Protein AF-0000000079065544 (afdb_homodimer)

Foldseek 3Di:
DDDDDPLLVQVVVLVVLCQDLVQLQDLVSLVLAADQQEWEQDQVRDIDDSVRSSCQSNPPPRDRFDRKDKAPWDWDDPDPFKIKIWIWIDGPHWIWIKIWIWGQDPSGIHTRYMYIHTDDPPVPPDD/DDDDDPLLVQVVVLVVLCQDLVQLQDLVSLVLAADQQEWEQDQVRDIDDSVRSSCQSNPPPRDRFDRKDKAPWDWDDPDPFKIKIWTWIDGPHWIWIKIWIWGQDPSGIHTRYMYIHTDDPPVPPDD

Solvent-accessible surface area (backbone atoms only — not comparable to full-atom values): 13683 Å² total; per-residue (Å²): 127,80,75,73,52,72,69,42,46,52,46,50,51,50,54,55,46,62,52,33,67,72,39,45,50,29,60,70,54,42,59,64,38,40,27,93,77,19,38,33,36,37,60,68,35,51,76,34,39,49,70,59,44,46,50,52,48,46,36,91,80,34,78,74,76,66,73,56,46,74,44,79,74,44,68,42,77,77,50,101,47,31,34,42,36,39,30,34,37,39,38,94,86,46,33,28,47,33,38,36,35,28,33,58,49,100,89,40,69,15,40,32,34,39,40,27,17,41,38,66,89,51,85,72,63,74,125,127,82,75,71,51,72,68,41,48,52,45,50,51,51,55,54,44,62,53,33,68,72,39,45,50,28,61,70,54,42,57,65,38,42,25,91,79,19,40,32,36,38,61,69,36,51,78,36,40,49,68,60,43,45,52,52,47,47,35,92,79,33,77,76,75,67,72,56,46,76,45,76,75,44,67,42,77,78,50,99,46,32,33,40,35,37,31,34,39,39,39,94,87,46,32,27,46,33,38,35,34,29,33,58,49,99,89,41,69,16,40,33,34,38,39,27,16,41,40,66,89,49,85,73,62,73,127

InterPro domains:
  IPR027843 Domain of unknown function DUF4440 [PF14534] (15-111)
  IPR032710 NTF2-like domain superfamily [SSF54427] (17-118)

Sequence (254 aa):
MSEPSPAVSAAIEGELRLLDPVVRASADLLVSLLHPGFREIGTSGRLWNRETIIEALTADDAPRPGPLTASRMQGVELCSDLVHLTFDTESKGLRSHRSSLWRLTGAGWRLYFHQATPFIDDPFAEVMSEPSPAVSAAIEGELRLLDPVVRASADLLVSLLHPGFREIGTSGRLWNRETIIEALTADDAPRPGPLTASRMQGVELCSDLVHLTFDTESKGLRSHRSSLWRLTGAGWRLYFHQATPFIDDPFAEV

Structure (mmCIF, N/CA/C/O backbone):
data_AF-0000000079065544-model_v1
#
loop_
_entity.id
_entity.type
_entity.pdbx_description
1 polymer 'Nuclear transport factor 2 family protein'
#
loop_
_atom_site.group_PDB
_atom_site.id
_atom_site.type_symbol
_atom_site.label_atom_id
_atom_site.label_alt_id
_atom_site.label_comp_id
_atom_site.label_asym_id
_atom_site.label_entity_id
_atom_site.label_seq_id
_atom_site.pdbx_PDB_ins_code
_atom_site.Cartn_x
_atom_site.Cartn_y
_atom_site.Cartn_z
_atom_site.occupancy
_atom_site.B_iso_or_equiv
_atom_site.auth_seq_id
_atom_site.auth_comp_id
_atom_site.auth_asym_id
_atom_site.auth_atom_id
_atom_site.pdbx_PDB_model_num
ATOM 1 N N . MET A 1 1 ? -4.949 -12.555 19.156 1 44.12 1 MET A N 1
ATOM 2 C CA . MET A 1 1 ? -4.996 -11.867 17.875 1 44.12 1 MET A CA 1
ATOM 3 C C . MET A 1 1 ? -6.133 -12.406 17.016 1 44.12 1 MET A C 1
ATOM 5 O O . MET A 1 1 ? -6.289 -13.617 16.875 1 44.12 1 MET A O 1
ATOM 9 N N . SER A 1 2 ? -7.215 -11.75 16.891 1 64.44 2 SER A N 1
ATOM 10 C CA . SER A 1 2 ? -8.43 -12.289 16.281 1 64.44 2 SER A CA 1
ATOM 11 C C . SER A 1 2 ? -8.141 -12.922 14.922 1 64.44 2 SER A C 1
ATOM 13 O O . SER A 1 2 ? -7.203 -12.516 14.227 1 64.44 2 SER A O 1
ATOM 15 N N . GLU A 1 3 ? -8.492 -14 14.805 1 81.38 3 GLU A N 1
ATOM 16 C CA . GLU A 1 3 ? -8.367 -14.742 13.555 1 81.38 3 GLU A CA 1
ATOM 17 C C . GLU A 1 3 ? -8.773 -13.883 12.359 1 81.38 3 GLU A C 1
ATOM 19 O O . GLU A 1 3 ? -9.75 -13.141 12.43 1 81.38 3 GLU A O 1
ATOM 24 N N . PRO A 1 4 ? -7.965 -13.961 11.367 1 89.5 4 PRO A N 1
ATOM 25 C CA . PRO A 1 4 ? -8.336 -13.18 10.188 1 89.5 4 PRO A CA 1
ATOM 26 C C . PRO A 1 4 ? -9.648 -13.641 9.562 1 89.5 4 PRO A C 1
ATOM 28 O O . PRO A 1 4 ? -10.008 -14.812 9.672 1 89.5 4 PRO A O 1
ATOM 31 N N . SER A 1 5 ? -10.438 -12.789 8.992 1 95.38 5 SER A N 1
ATOM 32 C CA . SER A 1 5 ? -11.648 -13.141 8.258 1 95.38 5 SER A CA 1
ATOM 33 C C . SER A 1 5 ? -11.336 -14.062 7.086 1 95.38 5 SER A C 1
ATOM 35 O O . SER A 1 5 ? -10.188 -14.156 6.652 1 95.38 5 SER A O 1
ATOM 37 N N . PRO A 1 6 ? -12.352 -14.766 6.645 1 96.94 6 PRO A N 1
ATOM 38 C CA . PRO A 1 6 ? -12.133 -15.617 5.469 1 96.94 6 PRO A CA 1
ATOM 39 C C . PRO A 1 6 ? -11.586 -14.844 4.273 1 96.94 6 PRO A C 1
ATOM 41 O O . PRO A 1 6 ? -10.75 -15.359 3.529 1 96.94 6 PRO A O 1
ATOM 44 N N . ALA A 1 7 ? -12.078 -13.602 4.059 1 98.44 7 ALA A N 1
ATOM 45 C CA . ALA A 1 7 ? -11.609 -12.766 2.955 1 98.44 7 ALA A CA 1
ATOM 46 C C . ALA A 1 7 ? -10.117 -12.453 3.096 1 98.44 7 ALA A C 1
ATOM 48 O O . ALA A 1 7 ? -9.359 -12.594 2.135 1 98.44 7 ALA A O 1
ATOM 49 N N . VAL A 1 8 ? -9.711 -12.086 4.258 1 98.56 8 VAL A N 1
ATOM 50 C CA . VAL A 1 8 ? -8.312 -11.766 4.512 1 98.56 8 VAL A CA 1
ATOM 51 C C . VAL A 1 8 ? -7.457 -13.016 4.375 1 98.56 8 VAL A C 1
ATOM 53 O O . VAL A 1 8 ? -6.367 -12.977 3.797 1 98.56 8 VAL A O 1
ATOM 56 N N . SER A 1 9 ? -7.961 -14.102 4.895 1 98.38 9 SER A N 1
ATOM 57 C CA . SER A 1 9 ? -7.238 -15.367 4.777 1 98.38 9 SER A CA 1
ATOM 58 C C . SER A 1 9 ? -7.031 -15.75 3.314 1 98.38 9 SER A C 1
ATOM 60 O O . SER A 1 9 ? -5.953 -16.203 2.938 1 98.38 9 SER A O 1
ATOM 62 N N . ALA A 1 10 ? -8.039 -15.586 2.521 1 98.38 10 ALA A N 1
ATOM 63 C CA . ALA A 1 10 ? -7.949 -15.914 1.102 1 98.38 10 ALA A CA 1
ATOM 64 C C . ALA A 1 10 ? -6.926 -15.023 0.397 1 98.38 10 ALA A C 1
ATOM 66 O O . ALA A 1 10 ? -6.168 -15.5 -0.451 1 98.38 10 ALA A O 1
ATOM 67 N N . ALA A 1 11 ? -6.945 -13.719 0.738 1 98.75 11 ALA A N 1
ATOM 68 C CA . ALA A 1 11 ? -5.988 -12.789 0.144 1 98.75 11 ALA A CA 1
ATOM 69 C C . ALA A 1 11 ? -4.559 -13.141 0.543 1 98.75 11 ALA A C 1
ATOM 71 O O . ALA A 1 11 ? -3.65 -13.125 -0.291 1 98.75 11 ALA A O 1
ATOM 72 N N . ILE A 1 12 ? -4.383 -13.484 1.797 1 98.56 12 ILE A N 1
ATOM 73 C CA . ILE A 1 12 ? -3.064 -13.859 2.293 1 98.56 12 ILE A CA 1
ATOM 74 C C . ILE A 1 12 ? -2.59 -15.125 1.581 1 98.56 12 ILE A C 1
ATOM 76 O O . ILE A 1 12 ? -1.443 -15.203 1.134 1 98.56 12 ILE A O 1
ATOM 80 N N . GLU A 1 13 ? -3.438 -16.062 1.517 1 98.06 13 GLU A N 1
ATOM 81 C CA . GLU A 1 13 ? -3.086 -17.297 0.802 1 98.06 13 GLU A CA 1
ATOM 82 C C . GLU A 1 13 ? -2.713 -17 -0.648 1 98.06 13 GLU A C 1
ATOM 84 O O . GLU A 1 13 ? -1.777 -17.594 -1.187 1 98.06 13 GLU A O 1
ATOM 89 N N . GLY A 1 14 ? -3.469 -16.141 -1.319 1 98.38 14 GLY A N 1
ATOM 90 C CA . GLY A 1 14 ? -3.139 -15.734 -2.676 1 98.38 14 GLY A CA 1
ATOM 91 C C . GLY A 1 14 ? -1.752 -15.125 -2.793 1 98.38 14 GLY A C 1
ATOM 92 O O . GLY A 1 14 ? -0.986 -15.484 -3.689 1 98.38 14 GLY A O 1
ATOM 93 N N . GLU A 1 15 ? -1.466 -14.227 -1.874 1 98.38 15 GLU A N 1
ATOM 94 C CA . GLU A 1 15 ? -0.143 -13.609 -1.876 1 98.38 15 GLU A CA 1
ATOM 95 C C . GLU A 1 15 ? 0.954 -14.656 -1.699 1 98.38 15 GLU A C 1
ATOM 97 O O . GLU A 1 15 ? 1.991 -14.594 -2.363 1 98.38 15 GLU A O 1
ATOM 102 N N . LEU A 1 16 ? 0.764 -15.578 -0.795 1 97.06 16 LEU A N 1
ATOM 103 C CA . LEU A 1 16 ? 1.766 -16.609 -0.521 1 97.06 16 LEU A CA 1
ATOM 104 C C . LEU A 1 16 ? 1.94 -17.531 -1.721 1 97.06 16 LEU A C 1
ATOM 106 O O . LEU A 1 16 ? 3.057 -17.953 -2.021 1 97.06 16 LEU A O 1
ATOM 110 N N . ARG A 1 17 ? 0.848 -17.844 -2.404 1 96.94 17 ARG A N 1
ATOM 111 C CA . ARG A 1 17 ? 0.935 -18.641 -3.623 1 96.94 17 ARG A CA 1
ATOM 112 C C . ARG A 1 17 ? 1.782 -17.938 -4.68 1 96.94 17 ARG A C 1
ATOM 114 O O . ARG A 1 17 ? 2.553 -18.578 -5.395 1 96.94 17 ARG A O 1
ATOM 121 N N . LEU A 1 18 ? 1.667 -16.641 -4.754 1 96.56 18 LEU A N 1
ATOM 122 C CA . LEU A 1 18 ? 2.383 -15.875 -5.77 1 96.56 18 LEU A CA 1
ATOM 123 C C . LEU A 1 18 ? 3.875 -15.812 -5.457 1 96.56 18 LEU A C 1
ATOM 125 O O . LEU A 1 18 ? 4.68 -15.445 -6.312 1 96.56 18 LEU A O 1
ATOM 129 N N . LEU A 1 19 ? 4.258 -16.219 -4.242 1 93.62 19 LEU A N 1
ATOM 130 C CA . LEU A 1 19 ? 5.668 -16.266 -3.877 1 93.62 19 LEU A CA 1
ATOM 131 C C . LEU A 1 19 ? 6.266 -17.625 -4.195 1 93.62 19 LEU A C 1
ATOM 133 O O . LEU A 1 19 ? 7.488 -17.781 -4.203 1 93.62 19 LEU A O 1
ATOM 137 N N . ASP A 1 20 ? 5.426 -18.594 -4.445 1 92.5 20 ASP A N 1
ATOM 138 C CA . ASP A 1 20 ? 5.855 -19.938 -4.773 1 92.5 20 ASP A CA 1
ATOM 139 C C . ASP A 1 20 ? 6.453 -20 -6.176 1 92.5 20 ASP A C 1
ATOM 141 O O . ASP A 1 20 ? 5.781 -19.688 -7.16 1 92.5 20 ASP A O 1
ATOM 145 N N . PRO A 1 21 ? 7.66 -20.5 -6.285 1 90.88 21 PRO A N 1
ATOM 146 C CA . PRO A 1 21 ? 8.32 -20.531 -7.594 1 90.88 21 PRO A CA 1
ATOM 147 C C . PRO A 1 21 ? 7.523 -21.328 -8.633 1 90.88 21 PRO A C 1
ATOM 149 O O . PRO A 1 21 ? 7.562 -21 -9.82 1 90.88 21 PRO A O 1
ATOM 152 N N . VAL A 1 22 ? 6.855 -22.375 -8.195 1 91.44 22 VAL A N 1
ATOM 153 C CA . VAL A 1 22 ? 6.055 -23.188 -9.117 1 91.44 22 VAL A CA 1
ATOM 154 C C . VAL A 1 22 ? 4.902 -22.344 -9.664 1 91.44 22 VAL A C 1
ATOM 156 O O . VAL A 1 22 ? 4.602 -22.391 -10.859 1 91.44 22 VAL A O 1
ATOM 159 N N . VAL A 1 23 ? 4.297 -21.562 -8.859 1 95 23 VAL A N 1
ATOM 160 C CA . VAL A 1 23 ? 3.184 -20.719 -9.266 1 95 23 VAL A CA 1
ATOM 161 C C . VAL A 1 23 ? 3.691 -19.578 -10.156 1 95 23 VAL A C 1
ATOM 163 O O . VAL A 1 23 ? 3.102 -19.297 -11.195 1 95 23 VAL A O 1
ATOM 166 N N . ARG A 1 24 ? 4.75 -19.016 -9.836 1 93.56 24 ARG A N 1
ATOM 167 C CA . ARG A 1 24 ? 5.309 -17.891 -10.555 1 93.56 24 ARG A CA 1
ATOM 168 C C . ARG A 1 24 ? 5.73 -18.281 -11.969 1 93.56 24 ARG A C 1
ATOM 170 O O . ARG A 1 24 ? 5.707 -17.469 -12.883 1 93.56 24 ARG A O 1
ATOM 177 N N . ALA A 1 25 ? 5.996 -19.516 -12.141 1 92.81 25 ALA A N 1
ATOM 178 C CA . ALA A 1 25 ? 6.484 -19.984 -13.43 1 92.81 25 ALA A CA 1
ATOM 179 C C . ALA A 1 25 ? 5.336 -20.469 -14.305 1 92.81 25 ALA A C 1
ATOM 181 O O . ALA A 1 25 ? 5.539 -20.812 -15.477 1 92.81 25 ALA A O 1
ATOM 182 N N . SER A 1 26 ? 4.109 -20.484 -13.805 1 95.56 26 SER A N 1
ATOM 183 C CA . SER A 1 26 ? 2.959 -21 -14.531 1 95.56 26 SER A CA 1
ATOM 184 C C . SER A 1 26 ? 2.047 -19.891 -15.016 1 95.56 26 SER A C 1
ATOM 186 O O . SER A 1 26 ? 1.348 -19.25 -14.219 1 95.56 26 SER A O 1
ATOM 188 N N . ALA A 1 27 ? 2.025 -19.719 -16.328 1 97 27 ALA A N 1
ATOM 189 C CA . ALA A 1 27 ? 1.16 -18.688 -16.891 1 97 27 ALA A CA 1
ATOM 190 C C . ALA A 1 27 ? -0.295 -18.906 -16.484 1 97 27 ALA A C 1
ATOM 192 O O . ALA A 1 27 ? -1.009 -17.953 -16.156 1 97 27 ALA A O 1
ATOM 193 N N . ASP A 1 28 ? -0.704 -20.141 -16.5 1 97.62 28 ASP A N 1
ATOM 194 C CA . ASP A 1 28 ? -2.09 -20.469 -16.188 1 97.62 28 ASP A CA 1
ATOM 195 C C . ASP A 1 28 ? -2.43 -20.094 -14.742 1 97.62 28 ASP A C 1
ATOM 197 O O . ASP A 1 28 ? -3.502 -19.547 -14.477 1 97.62 28 ASP A O 1
ATOM 201 N N . LEU A 1 29 ? -1.543 -20.406 -13.844 1 97.62 29 LEU A N 1
ATOM 202 C CA . LEU A 1 29 ? -1.797 -20.078 -12.445 1 97.62 29 LEU A CA 1
ATOM 203 C C . LEU A 1 29 ? -1.747 -18.578 -12.211 1 97.62 29 LEU A C 1
ATOM 205 O O . LEU A 1 29 ? -2.547 -18.031 -11.445 1 97.62 29 LEU A O 1
ATOM 209 N N . LEU A 1 30 ? -0.874 -17.906 -12.875 1 98.19 30 LEU A N 1
ATOM 210 C CA . LEU A 1 30 ? -0.802 -16.453 -12.75 1 98.19 30 LEU A CA 1
ATOM 211 C C . LEU A 1 30 ? -2.072 -15.797 -13.281 1 98.19 30 LEU A C 1
ATOM 213 O O . LEU A 1 30 ? -2.604 -14.875 -12.664 1 98.19 30 LEU A O 1
ATOM 217 N N . VAL A 1 31 ? -2.486 -16.312 -14.414 1 98.06 31 VAL A N 1
ATOM 218 C CA . VAL A 1 31 ? -3.707 -15.781 -15.016 1 98.06 31 VAL A CA 1
ATOM 219 C C . VAL A 1 31 ? -4.875 -15.953 -14.055 1 98.06 31 VAL A C 1
ATOM 221 O O . VAL A 1 31 ? -5.766 -15.102 -13.977 1 98.06 31 VAL A O 1
ATOM 224 N N . SER A 1 32 ? -4.906 -17 -13.328 1 97.88 32 SER A N 1
ATOM 225 C CA . SER A 1 32 ? -6.004 -17.281 -12.406 1 97.88 32 SER A CA 1
ATOM 226 C C . SER A 1 32 ? -5.914 -16.406 -11.164 1 97.88 32 SER A C 1
ATOM 228 O O . SER A 1 32 ? -6.926 -16.156 -10.5 1 97.88 32 SER A O 1
ATOM 230 N N . LEU A 1 33 ? -4.773 -15.906 -10.82 1 98.75 33 LEU A N 1
ATOM 231 C CA . LEU A 1 33 ? -4.57 -15.18 -9.57 1 98.75 33 LEU A CA 1
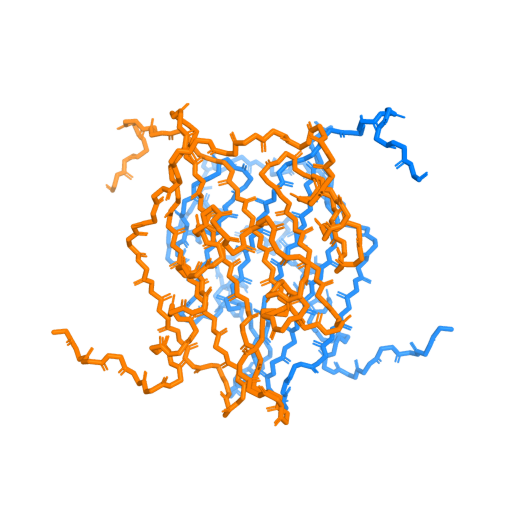ATOM 232 C C . LEU A 1 33 ? -4.562 -13.68 -9.812 1 98.75 33 LEU A C 1
ATOM 234 O O . LEU A 1 33 ? -4.859 -12.898 -8.898 1 98.75 33 LEU A O 1
ATOM 238 N N . LEU A 1 34 ? -4.195 -13.297 -11.031 1 98.88 34 LEU A N 1
ATOM 239 C CA . LEU A 1 34 ? -4.066 -11.875 -11.32 1 98.88 34 LEU A CA 1
ATOM 240 C C . LEU A 1 34 ? -5.348 -11.328 -11.945 1 98.88 34 LEU A C 1
ATOM 242 O O . LEU A 1 34 ? -5.875 -11.906 -12.891 1 98.88 34 LEU A O 1
ATOM 246 N N . HIS A 1 35 ? -5.859 -10.289 -11.422 1 98.88 35 HIS A N 1
ATOM 247 C CA . HIS A 1 35 ? -7.016 -9.594 -11.969 1 98.88 35 HIS A CA 1
ATOM 248 C C . HIS A 1 35 ? -6.75 -9.133 -13.398 1 98.88 35 HIS A C 1
ATOM 250 O O . HIS A 1 35 ? -5.625 -8.758 -13.742 1 98.88 35 HIS A O 1
ATOM 256 N N . PRO A 1 36 ? -7.816 -9.039 -14.273 1 98.12 36 PRO A N 1
ATOM 257 C CA . PRO A 1 36 ? -7.617 -8.531 -15.633 1 98.12 36 PRO A CA 1
ATOM 258 C C . PRO A 1 36 ? -7.105 -7.098 -15.656 1 98.12 36 PRO A C 1
ATOM 260 O O . PRO A 1 36 ? -6.391 -6.707 -16.578 1 98.12 36 PRO A O 1
ATOM 263 N N . GLY A 1 37 ? -7.441 -6.289 -14.648 1 97.88 37 GLY A N 1
ATOM 264 C CA . GLY A 1 37 ? -6.98 -4.918 -14.523 1 97.88 37 GLY A CA 1
ATOM 265 C C . GLY A 1 37 ? -5.762 -4.773 -13.633 1 97.88 37 GLY A C 1
ATOM 266 O O . GLY A 1 37 ? -5.531 -3.711 -13.047 1 97.88 37 GLY A O 1
ATOM 267 N N . PHE A 1 38 ? -4.992 -5.883 -13.555 1 98.81 38 PHE A N 1
ATOM 268 C CA . PHE A 1 38 ? -3.859 -5.918 -12.641 1 98.81 38 PHE A CA 1
ATOM 269 C C . PHE A 1 38 ? -2.805 -4.895 -13.039 1 98.81 38 PHE A C 1
ATOM 271 O O . PHE A 1 38 ? -2.498 -4.742 -14.227 1 98.81 38 PHE A O 1
ATOM 278 N N . ARG A 1 39 ? -2.27 -4.215 -12.023 1 98.81 39 ARG A N 1
ATOM 279 C CA . ARG A 1 39 ? -1.107 -3.342 -12.148 1 98.81 39 ARG A CA 1
ATOM 280 C C . ARG A 1 39 ? -0.14 -3.553 -10.984 1 98.81 39 ARG A C 1
ATOM 282 O O . ARG A 1 39 ? -0.562 -3.826 -9.859 1 98.81 39 ARG A O 1
ATOM 289 N N . GLU A 1 40 ? 1.158 -3.34 -11.328 1 98.75 40 GLU A N 1
ATOM 290 C CA . GLU A 1 40 ? 2.176 -3.496 -10.297 1 98.75 40 GLU A CA 1
ATOM 291 C C . GLU A 1 40 ? 3.289 -2.463 -10.453 1 98.75 40 GLU A C 1
ATOM 293 O O . GLU A 1 40 ? 3.715 -2.17 -11.57 1 98.75 40 GLU A O 1
ATOM 298 N N . ILE A 1 41 ? 3.631 -1.967 -9.312 1 98.62 41 ILE A N 1
ATOM 299 C CA . ILE A 1 41 ? 4.871 -1.204 -9.195 1 98.62 41 ILE A CA 1
ATOM 300 C C . ILE A 1 41 ? 5.922 -2.039 -8.461 1 98.62 41 ILE A C 1
ATOM 302 O O . ILE A 1 41 ? 5.832 -2.24 -7.25 1 98.62 41 ILE A O 1
ATOM 306 N N . GLY A 1 42 ? 6.918 -2.465 -9.211 1 96.88 42 GLY A N 1
ATOM 307 C CA . GLY A 1 42 ? 7.945 -3.305 -8.617 1 96.88 42 GLY A CA 1
ATOM 308 C C . GLY A 1 42 ? 8.938 -2.527 -7.77 1 96.88 42 GLY A C 1
ATOM 309 O O . GLY A 1 42 ? 8.961 -1.296 -7.812 1 96.88 42 GLY A O 1
ATOM 310 N N . THR A 1 43 ? 9.805 -3.252 -7.086 1 94.62 43 THR A N 1
ATOM 311 C CA . THR A 1 43 ? 10.789 -2.668 -6.18 1 94.62 43 THR A CA 1
ATOM 312 C C . THR A 1 43 ? 11.719 -1.721 -6.934 1 94.62 43 THR A C 1
ATOM 314 O O . THR A 1 43 ? 12.18 -0.724 -6.375 1 94.62 43 THR A O 1
ATOM 317 N N . SER A 1 44 ? 11.922 -1.891 -8.203 1 92.31 44 SER A N 1
ATOM 318 C CA . SER A 1 44 ? 12.812 -1.071 -9.016 1 92.31 44 SER A CA 1
ATOM 319 C C . SER A 1 44 ? 12.094 0.154 -9.57 1 92.31 44 SER A C 1
ATOM 321 O O . SER A 1 44 ? 12.719 1.035 -10.156 1 92.31 44 SER A O 1
ATOM 323 N N . GLY A 1 45 ? 10.82 0.131 -9.414 1 96 45 GLY A N 1
ATOM 324 C CA . GLY A 1 45 ? 10.008 1.168 -10.039 1 96 45 GLY A CA 1
ATOM 325 C C . GLY A 1 45 ? 9.453 0.764 -11.391 1 96 45 GLY A C 1
ATOM 326 O O . GLY A 1 45 ? 8.695 1.515 -12 1 96 45 GLY A O 1
ATOM 327 N N . ARG A 1 46 ? 9.789 -0.375 -11.844 1 95.81 46 ARG A N 1
ATOM 328 C CA . ARG A 1 46 ? 9.219 -0.838 -13.109 1 95.81 46 ARG A CA 1
ATOM 329 C C . ARG A 1 46 ? 7.711 -1.026 -12.992 1 95.81 46 ARG A C 1
ATOM 331 O O . ARG A 1 46 ? 7.219 -1.541 -11.984 1 95.81 46 ARG A O 1
ATOM 338 N N . LEU A 1 47 ? 7.051 -0.571 -13.992 1 97.94 47 LEU A N 1
ATOM 339 C CA . LEU A 1 47 ? 5.605 -0.746 -14.047 1 97.94 47 LEU A CA 1
ATOM 340 C C . LEU A 1 47 ? 5.242 -2 -14.836 1 97.94 47 LEU A C 1
ATOM 342 O O . LEU A 1 47 ? 5.809 -2.256 -15.898 1 97.94 47 LEU A O 1
ATOM 346 N N . TRP A 1 48 ? 4.352 -2.758 -14.273 1 98 48 TRP A N 1
ATOM 347 C CA . TRP A 1 48 ? 3.881 -3.982 -14.914 1 98 48 TRP A CA 1
ATOM 348 C C . TRP A 1 48 ? 2.361 -3.982 -15.039 1 98 48 TRP A C 1
ATOM 350 O O . TRP A 1 48 ? 1.658 -3.459 -14.172 1 98 48 TRP A O 1
ATOM 360 N N . ASN A 1 49 ? 1.899 -4.5 -16.109 1 98.44 49 ASN A N 1
ATOM 361 C CA . ASN A 1 49 ? 0.515 -4.957 -16.172 1 98.44 49 ASN A CA 1
ATOM 362 C C . ASN A 1 49 ? 0.429 -6.477 -16.266 1 98.44 49 ASN A C 1
ATOM 364 O O . ASN A 1 49 ? 1.45 -7.164 -16.219 1 98.44 49 ASN A O 1
ATOM 368 N N . ARG A 1 50 ? -0.782 -6.945 -16.312 1 98.56 50 ARG A N 1
ATOM 369 C CA . ARG A 1 50 ? -0.994 -8.391 -16.25 1 98.56 50 ARG A CA 1
ATOM 370 C C . ARG A 1 50 ? -0.235 -9.109 -17.359 1 98.56 50 ARG A C 1
ATOM 372 O O . ARG A 1 50 ? 0.466 -10.086 -17.094 1 98.56 50 ARG A O 1
ATOM 379 N N . GLU A 1 51 ? -0.367 -8.648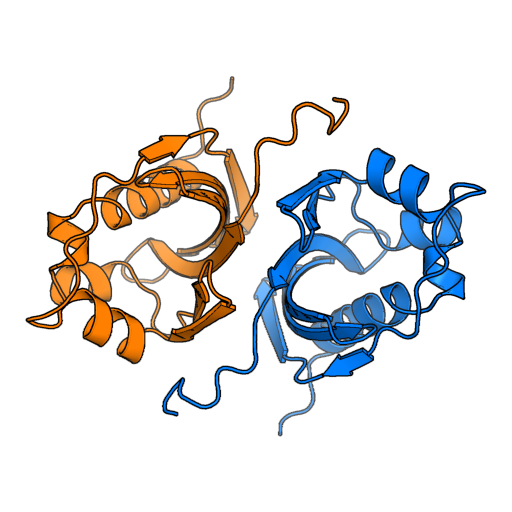 -18.562 1 98 51 GLU A N 1
ATOM 380 C CA . GLU A 1 51 ? 0.246 -9.312 -19.703 1 98 51 GLU A CA 1
ATOM 381 C C . GLU A 1 51 ? 1.77 -9.273 -19.609 1 98 51 GLU A C 1
ATOM 383 O O . GLU A 1 51 ? 2.432 -10.297 -19.812 1 98 51 GLU A O 1
ATOM 388 N N . THR A 1 52 ? 2.34 -8.125 -19.297 1 97.62 52 THR A N 1
ATOM 389 C CA . THR A 1 52 ? 3.791 -7.961 -19.328 1 97.62 52 THR A CA 1
ATOM 390 C C . THR A 1 52 ? 4.434 -8.719 -18.172 1 97.62 52 THR A C 1
ATOM 392 O O . THR A 1 52 ? 5.531 -9.266 -18.312 1 97.62 52 THR A O 1
ATOM 395 N N . ILE A 1 53 ? 3.791 -8.828 -17.047 1 97.31 53 ILE A N 1
ATOM 396 C CA . ILE A 1 53 ? 4.395 -9.508 -15.906 1 97.31 53 ILE A CA 1
ATOM 397 C C . ILE A 1 53 ? 4.359 -11.016 -16.125 1 97.31 53 ILE A C 1
ATOM 399 O O . ILE A 1 53 ? 5.293 -11.734 -15.75 1 97.31 53 ILE A O 1
ATOM 403 N N . ILE A 1 54 ? 3.246 -11.453 -16.656 1 97.69 54 ILE A N 1
ATOM 404 C CA . ILE A 1 54 ? 3.146 -12.883 -16.938 1 97.69 54 ILE A CA 1
ATOM 405 C C . ILE A 1 54 ? 4.215 -13.289 -17.938 1 97.69 54 ILE A C 1
ATOM 407 O O . ILE A 1 54 ? 4.887 -14.305 -17.766 1 97.69 54 ILE A O 1
ATOM 411 N N . GLU A 1 55 ? 4.383 -12.508 -18.969 1 97.25 55 GLU A N 1
ATOM 412 C CA . GLU A 1 55 ? 5.422 -12.773 -19.953 1 97.25 55 GLU A CA 1
ATOM 413 C C . GLU A 1 55 ? 6.805 -12.789 -19.312 1 97.25 55 GLU A C 1
ATOM 415 O O . GLU A 1 55 ? 7.613 -13.68 -19.594 1 97.25 55 GLU A O 1
ATOM 420 N N . ALA A 1 56 ? 7.07 -11.859 -18.516 1 94.88 56 ALA A N 1
ATOM 421 C CA . ALA A 1 56 ? 8.383 -11.727 -17.891 1 94.88 56 ALA A CA 1
ATOM 422 C C . ALA A 1 56 ? 8.672 -12.906 -16.969 1 94.88 56 ALA A C 1
ATOM 424 O O . ALA A 1 56 ? 9.789 -13.43 -16.938 1 94.88 56 ALA A O 1
ATOM 425 N N . LEU A 1 57 ? 7.66 -13.273 -16.156 1 94.62 57 LEU A N 1
ATOM 426 C CA . LEU A 1 57 ? 7.859 -14.297 -15.141 1 94.62 57 LEU A CA 1
ATOM 427 C C . LEU A 1 57 ? 7.953 -15.68 -15.766 1 94.62 57 LEU A C 1
ATOM 429 O O . LEU A 1 57 ? 8.578 -16.578 -15.203 1 94.62 57 LEU A O 1
ATOM 433 N N . THR A 1 58 ? 7.402 -15.852 -16.922 1 94.81 58 THR A N 1
ATOM 434 C CA . THR A 1 58 ? 7.34 -17.188 -17.516 1 94.81 58 THR A CA 1
ATOM 435 C C . THR A 1 58 ? 8.305 -17.297 -18.688 1 94.81 58 THR A C 1
ATOM 437 O O . THR A 1 58 ? 8.32 -18.328 -19.391 1 94.81 58 THR A O 1
ATOM 440 N N . ALA A 1 59 ? 9.016 -16.266 -18.922 1 93.44 59 ALA A N 1
ATOM 441 C CA . ALA A 1 59 ? 10.008 -16.312 -19.984 1 93.44 59 ALA A CA 1
ATOM 442 C C . ALA A 1 59 ? 11.047 -17.391 -19.734 1 93.44 59 ALA A C 1
ATOM 444 O O . ALA A 1 59 ? 11.359 -17.703 -18.578 1 93.44 59 ALA A O 1
ATOM 445 N N . ASP A 1 60 ? 11.648 -17.891 -20.781 1 89.5 60 ASP A N 1
ATOM 446 C CA . ASP A 1 60 ? 12.633 -18.969 -20.688 1 89.5 60 ASP A CA 1
ATOM 447 C C . ASP A 1 60 ? 13.859 -18.516 -19.906 1 89.5 60 ASP A C 1
ATOM 449 O O . ASP A 1 60 ? 14.477 -19.312 -19.188 1 89.5 60 ASP A O 1
ATOM 453 N N . ASP A 1 61 ? 14.172 -17.297 -20.047 1 86.81 61 ASP A N 1
ATOM 454 C CA . ASP A 1 61 ? 15.375 -16.781 -19.406 1 86.81 61 ASP A CA 1
ATOM 455 C C . ASP A 1 61 ? 15.031 -16.016 -18.141 1 86.81 61 ASP A C 1
ATOM 457 O O . ASP A 1 61 ? 15.844 -15.219 -17.656 1 86.81 61 ASP A O 1
ATOM 461 N N . ALA A 1 62 ? 13.836 -16.25 -17.719 1 85.25 62 ALA A N 1
ATOM 462 C CA . ALA A 1 62 ? 13.445 -15.57 -16.5 1 85.25 62 ALA A CA 1
ATOM 463 C C . ALA A 1 62 ? 14.328 -16 -15.328 1 85.25 62 ALA A C 1
ATOM 465 O O . ALA A 1 62 ? 14.617 -17.188 -15.172 1 85.25 62 ALA A O 1
ATOM 466 N N . PRO A 1 63 ? 14.781 -14.961 -14.688 1 73.31 63 PRO A N 1
ATOM 467 C CA . PRO A 1 63 ? 15.539 -15.367 -13.508 1 73.31 63 PRO A CA 1
ATOM 468 C C . PRO A 1 63 ? 14.734 -16.234 -12.547 1 73.31 63 PRO A C 1
ATOM 470 O O . PRO A 1 63 ? 13.531 -16.016 -12.375 1 73.31 63 PRO A O 1
ATOM 473 N N . ARG A 1 64 ? 15.32 -17.281 -12.164 1 69.38 64 ARG A N 1
ATOM 474 C CA . ARG A 1 64 ? 14.68 -18.078 -11.117 1 69.38 64 ARG A CA 1
ATOM 475 C C . ARG A 1 64 ? 14.773 -17.391 -9.766 1 69.38 64 ARG A C 1
ATOM 477 O O . ARG A 1 64 ? 15.867 -17.031 -9.312 1 69.38 64 ARG A O 1
ATOM 484 N N . PRO A 1 65 ? 13.602 -16.938 -9.398 1 62.56 65 PRO A N 1
ATOM 485 C CA . PRO A 1 65 ? 13.719 -16.203 -8.141 1 62.56 65 PRO A CA 1
ATOM 486 C C . PRO A 1 65 ? 14.281 -17.047 -7 1 62.56 65 PRO A C 1
ATOM 488 O O . PRO A 1 65 ? 14.039 -18.25 -6.949 1 62.56 65 PRO A O 1
ATOM 491 N N . GLY A 1 66 ? 15.281 -16.5 -6.375 1 68.12 66 GLY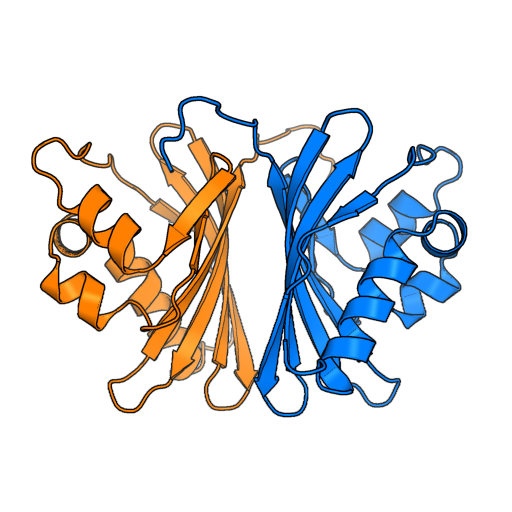 A N 1
ATOM 492 C CA . GLY A 1 66 ? 15.633 -17.094 -5.094 1 68.12 66 GLY A CA 1
ATOM 493 C C . GLY A 1 66 ? 14.469 -17.156 -4.125 1 68.12 66 GLY A C 1
ATOM 494 O O . GLY A 1 66 ? 13.344 -16.766 -4.465 1 68.12 66 GLY A O 1
ATOM 495 N N . PRO A 1 67 ? 14.742 -17.812 -3.049 1 80.94 67 PRO A N 1
ATOM 496 C CA . PRO A 1 67 ? 13.688 -17.875 -2.033 1 80.94 67 PRO A CA 1
ATOM 497 C C . PRO A 1 67 ? 13.172 -16.484 -1.642 1 80.94 67 PRO A C 1
ATOM 499 O O . PRO A 1 67 ? 13.961 -15.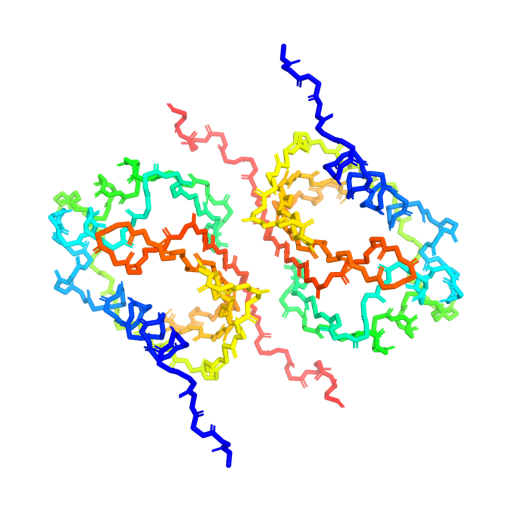562 -1.446 1 80.94 67 PRO A O 1
ATOM 502 N N . LEU A 1 68 ? 11.961 -16.281 -1.856 1 88.31 68 LEU A N 1
ATOM 503 C CA . LEU A 1 68 ? 11.25 -15.078 -1.409 1 88.31 68 LEU A CA 1
ATOM 504 C C . LEU A 1 68 ? 10.398 -15.375 -0.183 1 88.31 68 LEU A C 1
ATOM 506 O O . LEU A 1 68 ? 9.57 -16.297 -0.206 1 88.31 68 LEU A O 1
ATOM 510 N N . THR A 1 69 ? 10.742 -14.68 0.905 1 93.25 69 THR A N 1
ATOM 511 C CA . THR A 1 69 ? 10 -14.891 2.143 1 93.25 69 THR A CA 1
ATOM 512 C C . THR A 1 69 ? 9.141 -13.664 2.477 1 93.25 69 THR A C 1
ATOM 514 O O . THR A 1 69 ? 9.547 -12.531 2.219 1 93.25 69 THR A O 1
ATOM 517 N N . ALA A 1 70 ? 8.023 -13.977 3.025 1 96.75 70 ALA A N 1
ATOM 518 C CA . ALA A 1 70 ? 7.121 -12.922 3.473 1 96.75 70 ALA A CA 1
ATOM 519 C C . ALA A 1 70 ? 6.988 -12.922 4.992 1 96.75 70 ALA A C 1
ATOM 521 O O . ALA A 1 70 ? 7.023 -13.977 5.625 1 96.75 70 ALA A O 1
ATOM 522 N N . SER A 1 71 ? 6.852 -11.766 5.562 1 97 71 SER A N 1
ATOM 523 C CA . SER A 1 71 ? 6.656 -11.617 7 1 97 71 SER A CA 1
ATOM 524 C C . SER A 1 71 ? 5.754 -10.422 7.312 1 97 71 SER A C 1
ATOM 526 O O . SER A 1 71 ? 5.484 -9.594 6.438 1 97 71 SER A O 1
ATOM 528 N N . ARG A 1 72 ? 5.137 -10.406 8.539 1 96.56 72 ARG A N 1
ATOM 529 C CA . ARG A 1 72 ? 4.363 -9.297 9.086 1 96.56 72 ARG A CA 1
ATOM 530 C C . ARG A 1 72 ? 3.152 -8.992 8.211 1 96.56 72 ARG A C 1
ATOM 532 O O . ARG A 1 72 ? 2.895 -7.828 7.883 1 96.56 72 ARG A O 1
ATOM 539 N N . MET A 1 73 ? 2.539 -10.031 7.809 1 97.62 73 MET A N 1
ATOM 540 C CA . MET A 1 73 ? 1.387 -9.875 6.926 1 97.62 73 MET A CA 1
ATOM 541 C C . MET A 1 73 ? 0.166 -9.398 7.707 1 97.62 73 MET A C 1
ATOM 543 O O . MET A 1 73 ? -0.201 -9.992 8.719 1 97.62 73 MET A O 1
ATOM 547 N N . GLN A 1 74 ? -0.361 -8.328 7.289 1 97.69 74 GLN A N 1
ATOM 548 C CA . GLN A 1 74 ? -1.594 -7.773 7.84 1 97.69 74 GLN A CA 1
ATOM 549 C C . GLN A 1 74 ? -2.619 -7.52 6.742 1 97.69 74 GLN A C 1
ATOM 551 O O . GLN A 1 74 ? -2.258 -7.156 5.617 1 97.69 74 GLN A O 1
ATOM 556 N N . GLY A 1 75 ? -3.881 -7.738 7.141 1 98.56 75 GLY A N 1
ATOM 557 C CA . GLY A 1 75 ? -4.949 -7.527 6.176 1 98.56 75 GLY A CA 1
ATOM 558 C C . GLY A 1 75 ? -6.137 -6.781 6.754 1 98.56 75 GLY A C 1
ATOM 559 O O . GLY A 1 75 ? -6.453 -6.926 7.938 1 98.56 75 GLY A O 1
ATOM 560 N N . VAL A 1 76 ? -6.789 -6.039 5.859 1 98.25 76 VAL A N 1
ATOM 561 C CA . VAL A 1 76 ? -8 -5.309 6.211 1 98.25 76 VAL A CA 1
ATOM 562 C C . VAL A 1 76 ? -9.039 -5.461 5.094 1 98.25 76 VAL A C 1
ATOM 564 O O . VAL A 1 76 ? -8.719 -5.277 3.918 1 98.25 76 VAL A O 1
ATOM 567 N N . GLU A 1 77 ? -10.188 -5.82 5.52 1 98.25 77 GLU A N 1
ATOM 568 C CA . GLU A 1 77 ? -11.297 -5.746 4.57 1 98.25 77 GLU A CA 1
ATOM 569 C C . GLU A 1 77 ? -11.781 -4.309 4.398 1 98.25 77 GLU A C 1
ATOM 571 O O . GLU A 1 77 ? -12.375 -3.734 5.316 1 98.25 77 GLU A O 1
ATOM 576 N N . LEU A 1 78 ? -11.609 -3.781 3.143 1 97.81 78 LEU A N 1
ATOM 577 C CA . LEU A 1 78 ? -11.969 -2.387 2.912 1 97.81 78 LEU A CA 1
ATOM 578 C C . LEU A 1 78 ? -13.438 -2.262 2.514 1 97.81 78 LEU A C 1
ATOM 580 O O . LEU A 1 78 ? -14.078 -1.255 2.812 1 97.81 78 LEU A O 1
ATOM 584 N N . CYS A 1 79 ? -13.953 -3.162 1.723 1 96.56 79 CYS A N 1
ATOM 585 C CA . CYS A 1 79 ? -15.352 -3.385 1.386 1 96.56 79 CYS A CA 1
ATOM 586 C C . CYS A 1 79 ? -15.633 -4.867 1.174 1 96.56 79 CYS A C 1
ATOM 588 O O . CYS A 1 79 ? -14.742 -5.703 1.347 1 96.56 79 CYS A O 1
ATOM 590 N N . SER A 1 80 ? -16.844 -5.219 0.834 1 95.62 80 SER A N 1
ATOM 591 C CA . SER A 1 80 ? -17.266 -6.613 0.811 1 95.62 80 SER A CA 1
ATOM 592 C C . SER A 1 80 ? -16.453 -7.418 -0.2 1 95.62 80 SER A C 1
ATOM 594 O O . SER A 1 80 ? -16.281 -8.633 -0.045 1 95.62 80 SER A O 1
ATOM 596 N N . ASP A 1 81 ? -15.805 -6.742 -1.153 1 98 81 ASP A N 1
ATOM 597 C CA . ASP A 1 81 ? -15.117 -7.48 -2.209 1 98 81 ASP A CA 1
ATOM 598 C C . ASP A 1 81 ? -13.688 -6.98 -2.391 1 98 81 ASP A C 1
ATOM 600 O O . ASP A 1 81 ? -13.117 -7.102 -3.475 1 98 81 ASP A O 1
ATOM 604 N N . LEU A 1 82 ? -13.188 -6.363 -1.323 1 98.81 82 LEU A N 1
ATOM 605 C CA . LEU A 1 82 ? -11.859 -5.781 -1.467 1 98.81 82 LEU A CA 1
ATOM 606 C C . LEU A 1 82 ? -11.062 -5.926 -0.177 1 98.81 82 LEU A C 1
ATOM 608 O O . LEU A 1 82 ? -11.516 -5.516 0.892 1 98.81 82 LEU A O 1
ATOM 612 N N . VAL A 1 83 ? -9.836 -6.496 -0.281 1 98.88 83 VAL A N 1
ATOM 613 C CA . VAL A 1 83 ? -8.922 -6.656 0.846 1 98.88 83 VAL A CA 1
ATOM 614 C C . VAL A 1 83 ? -7.613 -5.922 0.561 1 98.88 83 VAL A C 1
ATOM 616 O O . VAL A 1 83 ? -7.094 -5.984 -0.556 1 98.88 83 VAL A O 1
ATOM 619 N N . HIS A 1 84 ? -7.176 -5.16 1.537 1 98.94 84 HIS A N 1
ATOM 620 C CA . HIS A 1 84 ? -5.871 -4.516 1.498 1 98.94 84 HIS A CA 1
ATOM 621 C C . HIS A 1 84 ? -4.867 -5.25 2.379 1 98.94 84 HIS A C 1
ATOM 623 O O . HIS A 1 84 ? -5.117 -5.469 3.564 1 98.94 84 HIS A O 1
ATOM 629 N N . LEU A 1 85 ? -3.74 -5.715 1.791 1 98.88 85 LEU A N 1
ATOM 630 C CA . LEU A 1 85 ? -2.666 -6.355 2.541 1 98.88 85 LEU A CA 1
ATOM 631 C C . LEU A 1 85 ? -1.433 -5.465 2.598 1 98.88 85 LEU A C 1
ATOM 633 O O . LEU A 1 85 ? -1.127 -4.758 1.633 1 98.88 85 LEU A O 1
ATOM 637 N N . THR A 1 86 ? -0.736 -5.469 3.703 1 98.81 86 THR A N 1
ATOM 638 C CA . THR A 1 86 ? 0.62 -4.953 3.859 1 98.81 86 THR A CA 1
ATOM 639 C C . THR A 1 86 ? 1.534 -6.012 4.469 1 98.81 86 THR A C 1
ATOM 641 O O . THR A 1 86 ? 1.113 -6.777 5.336 1 98.81 86 THR A O 1
ATOM 644 N N . PHE A 1 87 ? 2.727 -6.125 3.986 1 98.69 87 PHE A N 1
ATOM 645 C CA . PHE A 1 87 ? 3.67 -7.129 4.465 1 98.69 87 PHE A CA 1
ATOM 646 C C . PHE A 1 87 ? 5.086 -6.797 4.016 1 98.69 87 PHE A C 1
ATOM 648 O O . PHE A 1 87 ? 5.305 -5.812 3.311 1 98.69 87 PHE A O 1
ATOM 655 N N . ASP A 1 88 ? 6.031 -7.613 4.484 1 98.06 88 ASP A N 1
ATOM 656 C CA . ASP A 1 88 ? 7.426 -7.477 4.082 1 98.06 88 ASP A CA 1
ATOM 657 C C . ASP A 1 88 ? 7.902 -8.711 3.318 1 98.06 88 ASP A C 1
ATOM 659 O O . ASP A 1 88 ? 7.41 -9.82 3.549 1 98.06 88 ASP A O 1
ATOM 663 N N . THR A 1 89 ? 8.773 -8.398 2.396 1 96.75 89 THR A N 1
ATOM 664 C CA . THR A 1 89 ? 9.438 -9.523 1.746 1 96.75 89 THR A CA 1
ATOM 665 C C . THR A 1 89 ? 10.953 -9.359 1.813 1 96.75 89 THR A C 1
ATOM 667 O O . THR A 1 89 ? 11.461 -8.25 2.006 1 96.75 89 THR A O 1
ATOM 670 N N . GLU A 1 90 ? 11.594 -10.492 1.732 1 94 90 GLU A N 1
ATOM 671 C CA . GLU A 1 90 ? 13.047 -10.555 1.658 1 94 90 GLU A CA 1
ATOM 672 C C . GLU A 1 90 ? 13.5 -11.594 0.635 1 94 90 GLU A C 1
ATOM 674 O O . GLU A 1 90 ? 12.969 -12.703 0.583 1 94 90 GLU A O 1
ATOM 679 N N . SER A 1 91 ? 14.352 -11.156 -0.195 1 89.69 91 SER A N 1
ATOM 680 C CA . SER A 1 91 ? 14.992 -12.039 -1.161 1 89.69 91 SER A CA 1
ATOM 681 C C . SER A 1 91 ? 16.438 -11.625 -1.407 1 89.69 91 SER A C 1
ATOM 683 O O . SER A 1 91 ? 16.703 -10.516 -1.866 1 89.69 91 SER A O 1
ATOM 685 N N . LYS A 1 92 ? 17.328 -12.555 -1.064 1 88.31 92 LYS A N 1
ATOM 686 C CA . LYS A 1 92 ? 18.75 -12.344 -1.315 1 88.31 92 LYS A CA 1
ATOM 687 C C . LYS A 1 92 ? 19.219 -11.016 -0.727 1 88.31 92 LYS A C 1
ATOM 689 O O . LYS A 1 92 ? 19.906 -10.242 -1.396 1 88.31 92 LYS A O 1
ATOM 694 N N . GLY A 1 93 ? 18.703 -10.656 0.382 1 88.12 93 GLY A N 1
ATOM 695 C CA . GLY A 1 93 ? 19.141 -9.477 1.104 1 88.12 93 GLY A CA 1
ATOM 696 C C . GLY A 1 93 ? 18.344 -8.227 0.773 1 88.12 93 GLY A C 1
ATOM 697 O O . GLY A 1 93 ? 18.453 -7.211 1.461 1 88.12 93 GLY A O 1
ATOM 698 N N . LEU A 1 94 ? 17.562 -8.328 -0.27 1 90.69 94 LEU A N 1
ATOM 699 C CA . LEU A 1 94 ? 16.703 -7.199 -0.619 1 90.69 94 LEU A CA 1
ATOM 700 C C . LEU A 1 94 ? 15.383 -7.258 0.146 1 90.69 94 LEU A C 1
ATOM 702 O O . LEU A 1 94 ? 14.656 -8.25 0.059 1 90.69 94 LEU A O 1
ATOM 706 N N . ARG A 1 95 ? 15.172 -6.215 0.906 1 95.81 95 ARG A N 1
ATOM 707 C CA . ARG A 1 95 ? 13.93 -6.129 1.676 1 95.81 95 ARG A CA 1
ATOM 708 C C . ARG A 1 95 ? 13 -5.066 1.104 1 95.81 95 ARG A C 1
ATOM 710 O O . ARG A 1 95 ? 13.461 -4.012 0.651 1 95.81 95 ARG A O 1
ATOM 717 N N . SER A 1 96 ? 11.734 -5.418 1.145 1 97.44 96 SER A N 1
ATOM 718 C CA . SER A 1 96 ? 10.75 -4.469 0.629 1 97.44 96 SER A CA 1
ATOM 719 C C . SER A 1 96 ? 9.469 -4.492 1.461 1 97.44 96 SER A C 1
ATOM 721 O O . SER A 1 96 ? 9.031 -5.555 1.905 1 97.44 96 SER A O 1
ATOM 723 N N . HIS A 1 97 ? 8.961 -3.283 1.708 1 98.56 97 HIS A N 1
ATOM 724 C CA . HIS A 1 97 ? 7.566 -3.184 2.137 1 98.56 97 HIS A CA 1
ATOM 725 C C . HIS A 1 97 ? 6.613 -3.363 0.959 1 98.56 97 HIS A C 1
ATOM 727 O O . HIS A 1 97 ? 6.797 -2.748 -0.093 1 98.56 97 HIS A O 1
ATOM 733 N N . ARG A 1 98 ? 5.629 -4.23 1.197 1 98.75 98 ARG A N 1
ATOM 734 C CA . ARG A 1 98 ? 4.676 -4.508 0.127 1 98.75 98 ARG A CA 1
ATOM 735 C C . ARG A 1 98 ? 3.252 -4.172 0.561 1 98.75 98 ARG A C 1
ATOM 737 O O . ARG A 1 98 ? 2.902 -4.32 1.733 1 98.75 98 ARG A O 1
ATOM 744 N N . SER A 1 99 ? 2.516 -3.725 -0.428 1 98.94 99 SER A N 1
ATOM 745 C CA . SER A 1 99 ? 1.067 -3.633 -0.268 1 98.94 99 SER A CA 1
ATOM 746 C C . SER A 1 99 ? 0.341 -4.168 -1.497 1 98.94 99 SER A C 1
ATOM 748 O O . SER A 1 99 ? 0.871 -4.121 -2.609 1 98.94 99 SER A O 1
ATOM 750 N N . SER A 1 100 ? -0.826 -4.711 -1.248 1 98.94 100 SER A N 1
ATOM 751 C CA . SER A 1 100 ? -1.6 -5.234 -2.369 1 98.94 100 SER A CA 1
ATOM 752 C C . SER A 1 100 ? -3.098 -5.086 -2.125 1 98.94 100 SER A C 1
ATOM 754 O O . SER A 1 100 ? -3.535 -4.973 -0.978 1 98.94 100 SER A O 1
ATOM 756 N N . LEU A 1 101 ? -3.838 -4.961 -3.205 1 98.94 101 LEU A N 1
ATOM 757 C CA . LEU A 1 101 ? -5.297 -4.988 -3.215 1 98.94 101 LEU A CA 1
ATOM 758 C C . LEU A 1 101 ? -5.812 -6.242 -3.91 1 98.94 101 LEU A C 1
ATOM 760 O O . LEU A 1 101 ? -5.48 -6.496 -5.07 1 98.94 101 LEU A O 1
ATOM 764 N N . TRP A 1 102 ? -6.566 -7.02 -3.141 1 98.94 102 TRP A N 1
ATOM 765 C CA . TRP A 1 102 ? -7.215 -8.219 -3.67 1 98.94 102 TRP A CA 1
ATOM 766 C C . TRP A 1 102 ? -8.711 -7.988 -3.852 1 98.94 102 TRP A C 1
ATOM 768 O O . TRP A 1 102 ? -9.398 -7.543 -2.924 1 98.94 102 TRP A O 1
ATOM 778 N N . ARG A 1 103 ? -9.203 -8.312 -5.031 1 98.75 103 ARG A N 1
ATOM 779 C CA . ARG A 1 103 ? -10.609 -8.102 -5.371 1 98.75 103 ARG A CA 1
ATOM 780 C C . ARG A 1 103 ? -11.336 -9.43 -5.559 1 98.75 103 ARG A C 1
ATOM 782 O O . ARG A 1 103 ? -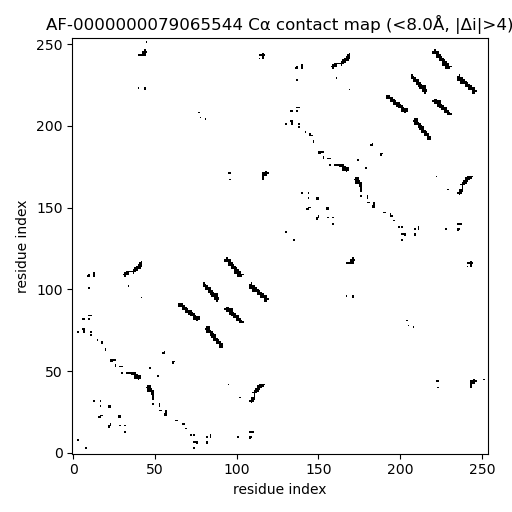10.828 -10.328 -6.227 1 98.75 103 ARG A O 1
ATOM 789 N N . LEU A 1 104 ? -12.492 -9.523 -4.918 1 98.69 104 LEU A N 1
ATOM 790 C CA . LEU A 1 104 ? -13.344 -10.68 -5.168 1 98.69 104 LEU A CA 1
ATOM 791 C C . LEU A 1 104 ? -14.062 -10.547 -6.504 1 98.69 104 LEU A C 1
ATOM 793 O O . LEU A 1 104 ? -14.75 -9.555 -6.746 1 98.69 104 LEU A O 1
ATOM 797 N N . THR A 1 105 ? -13.844 -11.5 -7.391 1 97.81 105 THR A N 1
ATOM 798 C CA . THR A 1 105 ? -14.523 -11.562 -8.68 1 97.81 105 THR A CA 1
ATOM 799 C C . THR A 1 105 ? -15.383 -12.812 -8.781 1 97.81 105 THR A C 1
ATOM 801 O O . THR A 1 105 ? -15.43 -13.617 -7.844 1 97.81 105 THR A O 1
ATOM 804 N N . GLY A 1 106 ? -16.109 -12.93 -9.875 1 96.62 106 GLY A N 1
ATOM 805 C CA . GLY A 1 106 ? -16.859 -14.148 -10.109 1 96.62 106 GLY A CA 1
ATOM 806 C C . GLY A 1 106 ? -16 -15.398 -10.094 1 96.62 106 GLY A C 1
ATOM 807 O O . GLY A 1 106 ? -16.484 -16.484 -9.781 1 96.62 106 GLY A O 1
ATOM 808 N N . ALA A 1 107 ? -14.688 -15.312 -10.312 1 96.88 107 ALA A N 1
ATOM 809 C CA . ALA A 1 107 ? -13.758 -16.438 -10.383 1 96.88 107 ALA A CA 1
ATOM 810 C C . ALA A 1 107 ? -12.953 -16.578 -9.094 1 96.88 107 ALA A C 1
ATOM 812 O O . ALA A 1 107 ? -12.055 -17.406 -9 1 96.88 107 ALA A O 1
ATOM 813 N N . GLY A 1 108 ? -13.344 -15.773 -8.031 1 97.88 108 GLY A N 1
ATOM 814 C CA . GLY A 1 108 ? -12.625 -15.805 -6.77 1 97.88 108 GLY A CA 1
ATOM 815 C C . GLY A 1 108 ? -11.789 -14.562 -6.531 1 97.88 108 GLY A C 1
ATOM 816 O O . GLY A 1 108 ? -11.938 -13.562 -7.238 1 97.88 108 GLY A O 1
ATOM 817 N N . TRP A 1 109 ? -10.938 -14.656 -5.461 1 98.69 109 TRP A N 1
ATOM 818 C CA . TRP A 1 109 ? -10.078 -13.539 -5.105 1 98.69 109 TRP A CA 1
ATOM 819 C C . TRP A 1 109 ? -8.906 -13.422 -6.07 1 98.69 109 TRP A C 1
ATOM 821 O O . TRP A 1 109 ? -8.211 -14.398 -6.332 1 98.69 109 TRP A O 1
ATOM 831 N N . ARG A 1 110 ? -8.719 -12.188 -6.594 1 98.81 110 ARG A N 1
ATOM 832 C CA . ARG A 1 110 ? -7.633 -11.938 -7.539 1 98.81 110 ARG A CA 1
ATOM 833 C C . ARG A 1 110 ? -6.848 -10.688 -7.148 1 98.81 110 ARG A C 1
ATOM 835 O O . ARG A 1 110 ? -7.418 -9.719 -6.641 1 98.81 110 ARG A O 1
ATOM 842 N N . LEU A 1 111 ? -5.578 -10.719 -7.41 1 98.94 111 LEU A N 1
ATOM 843 C CA . LEU A 1 111 ? -4.703 -9.586 -7.129 1 98.94 111 LEU A CA 1
ATOM 844 C C . LEU A 1 111 ? -4.922 -8.469 -8.141 1 98.94 111 LEU A C 1
ATOM 846 O O . LEU A 1 111 ? -4.68 -8.648 -9.336 1 98.94 111 LEU A O 1
ATOM 850 N N . TYR A 1 112 ? -5.367 -7.367 -7.637 1 98.94 112 TYR A N 1
ATOM 851 C CA . TYR A 1 112 ? -5.734 -6.238 -8.484 1 98.94 112 TYR A CA 1
ATOM 852 C C . TYR A 1 112 ? -4.586 -5.242 -8.602 1 98.94 112 TYR A C 1
ATOM 854 O O . TYR A 1 112 ? -4.332 -4.695 -9.672 1 98.94 112 TYR A O 1
ATOM 862 N N . PHE A 1 113 ? -3.914 -5.059 -7.527 1 98.94 113 PHE A N 1
ATOM 863 C CA . PHE A 1 113 ? -2.828 -4.086 -7.484 1 98.94 113 PHE A CA 1
ATOM 864 C C . PHE A 1 113 ? -1.757 -4.52 -6.488 1 98.94 113 PHE A C 1
ATOM 866 O O . PHE A 1 113 ? -2.068 -5.09 -5.441 1 98.94 113 PHE A O 1
ATOM 873 N N . HIS A 1 114 ? -0.503 -4.242 -6.82 1 98.94 114 HIS A N 1
ATOM 874 C CA . HIS A 1 114 ? 0.632 -4.562 -5.961 1 98.94 114 HIS A CA 1
ATOM 875 C C . HIS A 1 114 ? 1.718 -3.496 -6.066 1 98.94 114 HIS A C 1
ATOM 877 O O . HIS A 1 114 ? 2.012 -3.008 -7.156 1 98.94 114 HIS A O 1
ATOM 883 N N . GLN A 1 115 ? 2.246 -3.137 -4.961 1 98.94 115 GLN A N 1
ATOM 884 C CA . GLN A 1 115 ? 3.344 -2.174 -4.953 1 98.94 115 GLN A CA 1
ATOM 885 C C . GLN A 1 115 ? 4.383 -2.535 -3.896 1 98.94 115 GLN A C 1
ATOM 887 O O . GLN A 1 115 ? 4.035 -2.951 -2.791 1 98.94 115 GLN A O 1
ATOM 892 N N . ALA A 1 116 ? 5.656 -2.398 -4.32 1 98.56 116 ALA A N 1
ATOM 893 C CA . ALA A 1 116 ? 6.77 -2.689 -3.418 1 98.56 116 ALA A CA 1
ATOM 894 C C . ALA A 1 116 ? 7.699 -1.487 -3.289 1 98.56 116 ALA A C 1
ATOM 896 O O . ALA A 1 116 ? 7.961 -0.789 -4.27 1 98.56 116 ALA A O 1
ATOM 897 N N . THR A 1 117 ? 8.164 -1.246 -2.086 1 98.5 117 THR A N 1
ATOM 898 C CA . THR A 1 117 ? 9.133 -0.199 -1.787 1 98.5 117 THR A CA 1
ATOM 899 C C . THR A 1 117 ? 10.328 -0.77 -1.031 1 98.5 117 THR A C 1
ATOM 901 O O . THR A 1 117 ? 10.18 -1.297 0.072 1 98.5 117 THR A O 1
ATOM 904 N N . PRO A 1 118 ? 11.484 -0.623 -1.648 1 96.75 118 PRO A N 1
ATOM 905 C CA . PRO A 1 118 ? 12.656 -1.134 -0.933 1 96.75 118 PRO A CA 1
ATOM 906 C C . PRO A 1 118 ? 12.922 -0.384 0.37 1 96.75 118 PRO A C 1
ATOM 908 O O . PRO A 1 118 ? 12.602 0.8 0.483 1 96.75 118 PRO A O 1
ATOM 911 N N . PHE A 1 119 ? 13.484 -1.139 1.317 1 96.06 119 PHE A N 1
ATOM 912 C CA . PHE A 1 119 ? 13.922 -0.468 2.537 1 96.06 119 PHE A CA 1
ATOM 913 C C . PHE A 1 119 ? 15.195 -1.104 3.078 1 96.06 119 PHE A C 1
ATOM 915 O O . PHE A 1 119 ? 15.516 -2.248 2.748 1 96.06 119 PHE A O 1
ATOM 922 N N . ILE A 1 120 ? 15.984 -0.21 3.723 1 88.88 120 ILE A N 1
ATOM 923 C CA . ILE A 1 120 ? 17.188 -0.678 4.414 1 88.88 120 ILE A CA 1
ATOM 924 C C . ILE A 1 120 ? 16.953 -0.648 5.926 1 88.88 120 ILE A C 1
ATOM 926 O O . ILE A 1 120 ? 16.281 0.253 6.438 1 88.88 120 ILE A O 1
ATOM 930 N N . ASP A 1 121 ? 17.188 -1.736 6.555 1 71.25 121 ASP A N 1
ATOM 931 C CA . ASP A 1 121 ? 17.125 -1.721 8.016 1 71.25 121 ASP A CA 1
ATOM 932 C C . ASP A 1 121 ? 17.891 -0.535 8.586 1 71.25 121 ASP A C 1
ATOM 934 O O . ASP A 1 121 ? 19.062 -0.34 8.273 1 71.25 121 ASP A O 1
ATOM 938 N N . ASP A 1 122 ? 17.281 0.514 8.539 1 56.75 122 ASP A N 1
ATOM 939 C CA . ASP A 1 122 ? 18.016 1.619 9.156 1 56.75 122 ASP A CA 1
ATOM 940 C C . ASP A 1 122 ? 18.047 1.481 10.68 1 56.75 122 ASP A C 1
ATOM 942 O O . ASP A 1 122 ? 17 1.6 11.336 1 56.75 122 ASP A O 1
ATOM 946 N N . PRO A 1 123 ? 19.188 0.898 11.156 1 48.56 123 PRO A N 1
ATOM 947 C CA . PRO A 1 123 ? 19.328 0.839 12.609 1 48.56 123 PRO A CA 1
ATOM 948 C C . PRO A 1 123 ? 18.969 2.156 13.297 1 48.56 123 PRO A C 1
ATOM 950 O O . PRO A 1 123 ? 18.656 2.17 14.492 1 48.56 123 PRO A O 1
ATOM 953 N N . PHE A 1 124 ? 19.219 3.162 12.695 1 41.66 124 PHE A N 1
ATOM 954 C CA . PHE A 1 124 ? 19 4.445 13.359 1 41.66 124 PHE A CA 1
ATOM 955 C C . PHE A 1 124 ? 17.562 4.914 13.172 1 41.66 124 PHE A C 1
ATOM 957 O O . PHE A 1 124 ? 17.188 5.988 13.641 1 41.66 124 PHE A O 1
ATOM 964 N N . ALA A 1 125 ? 16.844 4.43 12.367 1 46.41 125 ALA A N 1
ATOM 965 C CA . ALA A 1 125 ? 15.438 4.785 12.32 1 46.41 125 ALA A CA 1
ATOM 966 C C . ALA A 1 125 ? 14.766 4.539 13.672 1 46.41 125 ALA A C 1
ATOM 968 O O . ALA A 1 125 ? 14.789 3.424 14.195 1 46.41 125 ALA A O 1
ATOM 969 N N . GLU A 1 126 ? 14.977 5.426 14.641 1 33.78 126 GLU A N 1
ATOM 970 C CA . GLU A 1 126 ? 14.484 5.348 16.016 1 33.78 126 GLU A CA 1
ATOM 971 C C . GLU A 1 126 ? 13.047 4.852 16.062 1 33.78 126 GLU A C 1
ATOM 973 O O . GLU A 1 126 ? 12.18 5.383 15.359 1 33.78 126 GLU A O 1
ATOM 978 N N . VAL A 1 127 ? 12.867 3.758 16.5 1 28.81 127 VAL A N 1
ATOM 979 C CA . VAL A 1 127 ? 11.539 3.379 16.969 1 28.81 127 VAL A CA 1
ATOM 980 C C . VAL A 1 127 ? 11.016 4.434 17.938 1 28.81 127 VAL A C 1
ATOM 982 O O . VAL A 1 127 ? 11.703 4.797 18.891 1 28.81 127 VAL A O 1
ATOM 985 N N . MET B 1 1 ? -11.562 11.852 -22.969 1 44.16 1 MET B N 1
ATOM 986 C CA . MET B 1 1 ? -11.234 11.203 -21.703 1 44.16 1 MET B CA 1
ATOM 987 C C . MET B 1 1 ? -12.305 11.477 -20.641 1 44.16 1 MET B C 1
ATOM 989 O O . MET B 1 1 ? -12.703 12.633 -20.453 1 44.16 1 MET B O 1
ATOM 993 N N . SER B 1 2 ? -13.195 10.602 -20.344 1 64.62 2 SER B N 1
ATOM 994 C CA . SER B 1 2 ? -14.383 10.852 -19.547 1 64.62 2 SER B CA 1
ATOM 995 C C . SER B 1 2 ? -14.023 11.562 -18.234 1 64.62 2 SER B C 1
ATOM 997 O O . SER B 1 2 ? -12.922 11.406 -17.719 1 64.62 2 SER B O 1
ATOM 999 N N . GLU B 1 3 ? -14.625 12.547 -18.031 1 81.38 3 GLU B N 1
ATOM 1000 C CA . GLU B 1 3 ? -14.469 13.312 -16.797 1 81.38 3 GLU B CA 1
ATOM 1001 C C . GLU B 1 3 ? -14.438 12.398 -15.578 1 81.38 3 GLU B C 1
ATOM 1003 O O . GLU B 1 3 ? -15.211 11.445 -15.492 1 81.38 3 GLU B O 1
ATOM 1008 N N . PRO B 1 4 ? -13.531 12.68 -14.727 1 89.56 4 PRO B N 1
ATOM 1009 C CA . PRO B 1 4 ? -13.5 11.852 -13.523 1 89.56 4 PRO B CA 1
ATOM 1010 C C . PRO B 1 4 ? -14.758 12 -12.672 1 89.56 4 PRO B C 1
ATOM 1012 O O . PRO B 1 4 ? -15.406 13.047 -12.695 1 89.56 4 PRO B O 1
ATOM 1015 N N . SER B 1 5 ? -15.188 11.016 -12 1 95.38 5 SER B N 1
ATOM 1016 C CA . SER B 1 5 ? -16.312 11.078 -11.062 1 95.38 5 SER B CA 1
ATOM 1017 C C . SER B 1 5 ? -16.031 12.078 -9.945 1 95.38 5 SER B C 1
ATOM 1019 O O . SER B 1 5 ? -14.883 12.461 -9.711 1 95.38 5 SER B O 1
ATOM 1021 N N . PRO B 1 6 ? -17.109 12.508 -9.32 1 96.88 6 PRO B N 1
ATOM 1022 C CA . PRO B 1 6 ? -16.906 13.414 -8.188 1 96.88 6 PRO B CA 1
ATOM 1023 C C . PRO B 1 6 ? -15.984 12.82 -7.117 1 96.88 6 PRO B C 1
ATOM 1025 O O . PRO B 1 6 ? -15.18 13.547 -6.52 1 96.88 6 PRO B O 1
ATOM 1028 N N . ALA B 1 7 ? -16.125 11.539 -6.832 1 98.44 7 ALA B N 1
ATOM 1029 C CA . ALA B 1 7 ? -15.281 10.867 -5.84 1 98.44 7 ALA B CA 1
ATOM 1030 C C . ALA B 1 7 ? -13.812 10.922 -6.238 1 98.44 7 ALA B C 1
ATOM 1032 O O . ALA B 1 7 ? -12.953 11.25 -5.422 1 98.44 7 ALA B O 1
ATOM 1033 N N . VAL B 1 8 ? -13.523 10.609 -7.48 1 98.56 8 VAL B N 1
ATOM 1034 C CA . VAL B 1 8 ? -12.148 10.625 -7.98 1 98.56 8 VAL B CA 1
ATOM 1035 C C . VAL B 1 8 ? -11.609 12.055 -7.965 1 98.56 8 VAL B C 1
ATOM 1037 O O . VAL B 1 8 ? -10.461 12.281 -7.59 1 98.56 8 VAL B O 1
ATOM 1040 N N . SER B 1 9 ? -12.445 12.969 -8.359 1 98.38 9 SER B N 1
ATOM 1041 C CA . SER B 1 9 ? -12.031 14.375 -8.344 1 98.38 9 SER B CA 1
ATOM 1042 C C . SER B 1 9 ? -11.68 14.828 -6.934 1 98.38 9 SER B C 1
ATOM 1044 O O . SER B 1 9 ? -10.695 15.547 -6.734 1 98.38 9 SER B O 1
ATOM 1046 N N . ALA B 1 10 ? -12.477 14.445 -5.988 1 98.38 10 ALA B N 1
ATOM 1047 C CA . ALA B 1 10 ? -12.227 14.82 -4.602 1 98.38 10 ALA B CA 1
ATOM 1048 C C . ALA B 1 10 ? -10.914 14.219 -4.098 1 98.38 10 ALA B C 1
ATOM 1050 O O . ALA B 1 10 ? -10.156 14.883 -3.383 1 98.38 10 ALA B O 1
ATOM 1051 N N . ALA B 1 11 ? -10.68 12.945 -4.434 1 98.75 11 ALA B N 1
ATOM 1052 C CA . ALA B 1 11 ? -9.438 12.289 -4.031 1 98.75 11 ALA B CA 1
ATOM 1053 C C . ALA B 1 11 ? -8.227 12.977 -4.66 1 98.75 11 ALA B C 1
ATOM 1055 O O . ALA B 1 11 ? -7.207 13.188 -3.994 1 98.75 11 ALA B O 1
ATOM 1056 N N . ILE B 1 12 ? -8.344 13.297 -5.945 1 98.56 12 ILE B N 1
ATOM 1057 C CA . ILE B 1 12 ? -7.262 13.969 -6.652 1 98.56 12 ILE B CA 1
ATOM 1058 C C . ILE B 1 12 ? -6.992 15.328 -6.008 1 98.56 12 ILE B C 1
ATOM 1060 O O . ILE B 1 12 ? -5.84 15.688 -5.758 1 98.56 12 ILE B O 1
ATOM 1064 N N . GLU B 1 13 ? -8.023 16.031 -5.758 1 98.06 13 GLU B N 1
ATOM 1065 C CA . GLU B 1 13 ? -7.859 17.328 -5.09 1 98.06 13 GLU B CA 1
ATOM 1066 C C . GLU B 1 13 ? -7.188 17.156 -3.732 1 98.06 13 GLU B C 1
ATOM 1068 O O . GLU B 1 13 ? -6.34 17.969 -3.352 1 98.06 13 GLU B O 1
ATOM 1073 N N . GLY B 1 14 ? -7.594 16.172 -2.973 1 98.38 14 GLY B N 1
ATOM 1074 C CA . GLY B 1 14 ? -6.945 15.891 -1.702 1 98.38 14 GLY B CA 1
ATOM 1075 C C . GLY B 1 14 ? -5.457 15.633 -1.835 1 98.38 14 GLY B C 1
ATOM 1076 O O . GLY B 1 14 ? -4.656 16.188 -1.071 1 98.38 14 GLY B O 1
ATOM 1077 N N . GLU B 1 15 ? -5.113 14.797 -2.793 1 98.38 15 GLU B N 1
ATOM 1078 C CA . GLU B 1 15 ? -3.701 14.516 -3.033 1 98.38 15 GLU B CA 1
ATOM 1079 C C . GLU B 1 15 ? -2.934 15.797 -3.367 1 98.38 15 GLU B C 1
ATOM 1081 O O . GLU B 1 15 ? -1.815 16 -2.889 1 98.38 15 GLU B O 1
ATOM 1086 N N . LEU B 1 16 ? -3.496 16.625 -4.234 1 97.06 16 LEU B N 1
ATOM 1087 C CA . LEU B 1 16 ? -2.832 17.844 -4.648 1 97.06 16 LEU B CA 1
ATOM 1088 C C . LEU B 1 16 ? -2.686 18.812 -3.477 1 97.06 16 LEU B C 1
ATOM 1090 O O . LEU B 1 16 ? -1.673 19.5 -3.359 1 97.06 16 LEU B O 1
ATOM 1094 N N . ARG B 1 17 ? -3.682 18.859 -2.596 1 96.94 17 ARG B N 1
ATOM 1095 C CA . ARG B 1 17 ? -3.582 19.688 -1.394 1 96.94 17 ARG B CA 1
ATOM 1096 C C . ARG B 1 17 ? -2.426 19.219 -0.511 1 96.94 17 ARG B C 1
ATOM 1098 O O . ARG B 1 17 ? -1.722 20.047 0.077 1 96.94 17 ARG B O 1
ATOM 1105 N N . LEU B 1 18 ? -2.227 17.953 -0.438 1 96.56 18 LEU B N 1
ATOM 1106 C CA . LEU B 1 18 ? -1.188 17.406 0.427 1 96.56 18 LEU B CA 1
ATOM 1107 C C . LEU B 1 18 ? 0.198 17.688 -0.137 1 96.56 18 LEU B C 1
ATOM 1109 O O . LEU B 1 18 ? 1.202 17.547 0.564 1 96.56 18 LEU B O 1
ATOM 1113 N N . LEU B 1 19 ? 0.279 18.109 -1.419 1 93.62 19 LEU B N 1
ATOM 1114 C CA . LEU B 1 19 ? 1.555 18.5 -2.018 1 93.62 19 LEU B CA 1
ATOM 1115 C C . LEU B 1 19 ? 1.854 19.969 -1.776 1 93.62 19 LEU B C 1
ATOM 1117 O O . LEU B 1 19 ? 2.986 20.422 -1.97 1 93.62 19 LEU B O 1
ATOM 1121 N N . ASP B 1 20 ? 0.871 20.719 -1.362 1 92.5 20 ASP B N 1
ATOM 1122 C CA . ASP B 1 20 ? 1.014 22.141 -1.089 1 92.5 20 ASP B CA 1
ATOM 1123 C C . ASP B 1 20 ? 1.811 22.375 0.193 1 92.5 20 ASP B C 1
ATOM 1125 O O . ASP B 1 20 ? 1.413 21.922 1.269 1 92.5 20 ASP B O 1
ATOM 1129 N N . PRO B 1 21 ? 2.834 23.156 0.109 1 90.88 21 PRO B N 1
ATOM 1130 C CA . PRO B 1 21 ? 3.676 23.391 1.286 1 90.88 21 PRO B CA 1
ATOM 1131 C C . PRO B 1 21 ? 2.902 23.984 2.461 1 90.88 21 PRO B C 1
ATOM 1133 O O . PRO B 1 21 ? 3.219 23.703 3.619 1 90.88 21 PRO B O 1
ATOM 1136 N N . VAL B 1 22 ? 1.96 24.828 2.143 1 91.5 22 VAL B N 1
ATOM 1137 C CA . VAL B 1 22 ? 1.159 25.438 3.201 1 91.5 22 VAL B CA 1
ATOM 1138 C C . VAL B 1 22 ? 0.353 24.359 3.922 1 91.5 22 VAL B C 1
ATOM 1140 O O . VAL B 1 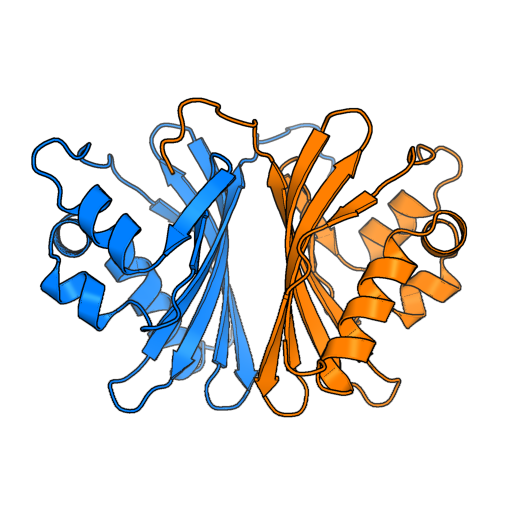22 ? 0.256 24.359 5.152 1 91.5 22 VAL B O 1
ATOM 1143 N N . VAL B 1 23 ? -0.192 23.469 3.26 1 95.06 23 VAL B N 1
ATOM 1144 C CA . VAL B 1 23 ? -0.982 22.375 3.834 1 95.06 23 VAL B CA 1
ATOM 1145 C C . VAL B 1 23 ? -0.071 21.422 4.605 1 95.06 23 VAL B C 1
ATOM 1147 O O . VAL B 1 23 ? -0.39 21.031 5.727 1 95.06 23 VAL B O 1
ATOM 1150 N N . ARG B 1 24 ? 1.046 21.094 4.086 1 93.62 24 ARG B N 1
ATOM 1151 C CA . ARG B 1 24 ? 1.979 20.156 4.68 1 93.62 24 ARG B CA 1
ATOM 1152 C C . ARG B 1 24 ? 2.523 20.672 6.004 1 93.62 24 ARG B C 1
ATOM 1154 O O . ARG B 1 24 ? 2.859 19.891 6.898 1 93.62 24 ARG B O 1
ATOM 1161 N N . ALA B 1 25 ? 2.484 21.953 6.145 1 92.88 25 ALA B N 1
ATOM 1162 C CA . ALA B 1 25 ? 3.057 22.562 7.344 1 92.88 25 ALA B CA 1
ATOM 1163 C C . ALA B 1 25 ? 1.99 22.781 8.414 1 92.88 25 ALA B C 1
ATOM 1165 O O . ALA B 1 25 ? 2.299 23.188 9.531 1 92.88 25 ALA B O 1
ATOM 1166 N N . SER B 1 26 ? 0.744 22.469 8.109 1 95.56 26 SER B N 1
ATOM 1167 C CA . SER B 1 26 ? -0.359 22.719 9.031 1 95.56 26 SER B CA 1
ATOM 1168 C C . SER B 1 26 ? -0.881 21.422 9.641 1 95.56 26 SER B C 1
ATOM 1170 O O . SER B 1 26 ? -1.527 20.625 8.953 1 95.56 26 SER B O 1
ATO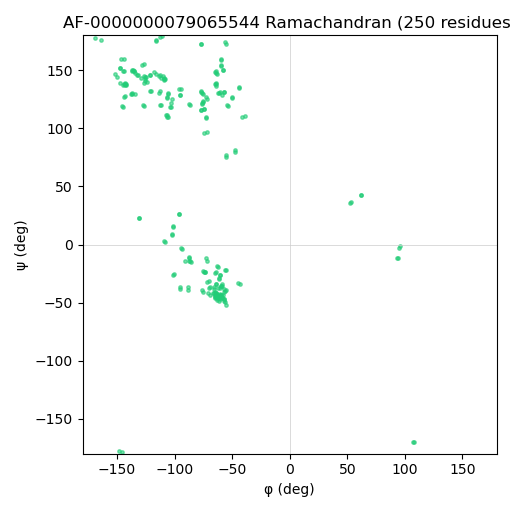M 1172 N N . ALA B 1 27 ? -0.634 21.266 10.984 1 97 27 ALA B N 1
ATOM 1173 C CA . ALA B 1 27 ? -1.123 20.078 11.664 1 97 27 ALA B CA 1
ATOM 1174 C C . ALA B 1 27 ? -2.635 19.938 11.523 1 97 27 ALA B C 1
ATOM 1176 O O . ALA B 1 27 ? -3.148 18.844 11.305 1 97 27 ALA B O 1
ATOM 1177 N N . ASP B 1 28 ? -3.326 21.031 11.586 1 97.56 28 ASP B N 1
ATOM 1178 C CA . ASP B 1 28 ? -4.785 21.031 11.516 1 97.56 28 ASP B CA 1
ATOM 1179 C C . ASP B 1 28 ? -5.262 20.547 10.141 1 97.56 28 ASP B C 1
ATOM 1181 O O . ASP B 1 28 ? -6.207 19.766 10.055 1 97.56 28 ASP B O 1
ATOM 1185 N N . LEU B 1 29 ? -4.648 21.031 9.117 1 97.62 29 LEU B N 1
ATOM 1186 C CA . LEU B 1 29 ? -5.051 20.641 7.773 1 97.62 29 LEU B CA 1
ATOM 1187 C C . LEU B 1 29 ? -4.684 19.188 7.504 1 97.62 29 LEU B C 1
ATOM 1189 O O . LEU B 1 29 ? -5.445 18.453 6.867 1 97.62 29 LEU B O 1
ATOM 1193 N N . LEU B 1 30 ? -3.559 18.766 8 1 98.19 30 LEU B N 1
ATOM 1194 C CA . LEU B 1 30 ? -3.162 17.375 7.84 1 98.19 30 LEU B CA 1
ATOM 1195 C C . LEU B 1 30 ? -4.129 16.453 8.562 1 98.19 30 LEU B C 1
ATOM 1197 O O . LEU B 1 30 ? -4.52 15.406 8.023 1 98.19 30 LEU B O 1
ATOM 1201 N N . VAL B 1 31 ? -4.48 16.844 9.766 1 98.06 31 VAL B N 1
ATOM 1202 C CA . VAL B 1 31 ? -5.418 16.047 10.555 1 98.06 31 VAL B CA 1
ATOM 1203 C C . VAL B 1 31 ? -6.742 15.922 9.805 1 98.06 31 VAL B C 1
ATOM 1205 O O . VAL B 1 31 ? -7.398 14.875 9.867 1 98.06 31 VAL B O 1
ATOM 1208 N N . SER B 1 32 ? -7.141 16.906 9.125 1 97.81 32 SER B N 1
ATOM 1209 C CA . SER B 1 32 ? -8.414 16.906 8.406 1 97.81 32 SER B CA 1
ATOM 1210 C C . SER B 1 32 ? -8.328 16.047 7.148 1 97.81 32 SER B C 1
ATOM 1212 O O . SER B 1 32 ? -9.352 15.547 6.664 1 97.81 32 SER B O 1
ATOM 1214 N N . LEU B 1 33 ? -7.172 15.836 6.602 1 98.75 33 LEU B N 1
ATOM 1215 C CA . LEU B 1 33 ? -7.02 15.156 5.316 1 98.75 33 LEU B CA 1
ATOM 1216 C C . LEU B 1 33 ? -6.609 13.703 5.52 1 98.75 33 LEU B C 1
ATOM 1218 O O . LEU B 1 33 ? -6.863 12.859 4.656 1 98.75 33 LEU B O 1
ATOM 1222 N N . LEU B 1 34 ? -5.953 13.453 6.676 1 98.88 34 LEU B N 1
ATOM 1223 C CA . LEU B 1 34 ? -5.438 12.102 6.91 1 98.88 34 LEU B CA 1
ATOM 1224 C C . LEU B 1 34 ? -6.422 11.281 7.734 1 98.88 34 LEU B C 1
ATOM 1226 O O . LEU B 1 34 ? -6.914 11.742 8.766 1 98.88 34 LEU B O 1
ATOM 1230 N N . HIS B 1 35 ? -6.766 10.109 7.27 1 98.88 35 HIS B N 1
ATOM 1231 C CA . HIS B 1 35 ? -7.613 9.172 8 1 98.88 35 HIS B CA 1
ATOM 1232 C C . HIS B 1 35 ? -7.008 8.828 9.359 1 98.88 35 HIS B C 1
ATOM 1234 O O . HIS B 1 35 ? -5.785 8.742 9.492 1 98.88 35 HIS B O 1
ATOM 1240 N N . PRO B 1 36 ? -7.863 8.508 10.375 1 98.12 36 PRO B N 1
ATOM 1241 C CA . PRO B 1 36 ? -7.32 8.094 11.68 1 98.12 36 PRO B CA 1
ATOM 1242 C C . PRO B 1 36 ? -6.48 6.824 11.586 1 98.12 36 PRO B C 1
ATOM 1244 O O . PRO B 1 36 ? -5.551 6.637 12.383 1 98.12 36 PRO B O 1
ATOM 1247 N N . GLY B 1 37 ? -6.762 5.945 10.648 1 97.88 37 GLY B N 1
ATOM 1248 C CA . GLY B 1 37 ? -6.012 4.723 10.422 1 97.88 37 GLY B CA 1
ATOM 1249 C C . GLY B 1 37 ? -4.969 4.855 9.328 1 97.88 37 GLY B C 1
ATOM 1250 O O . GLY B 1 37 ? -4.59 3.865 8.703 1 97.88 37 GLY B O 1
ATOM 1251 N N . PHE B 1 38 ? -4.52 6.109 9.148 1 98.81 38 PHE B N 1
ATOM 1252 C CA . PHE B 1 38 ? -3.602 6.391 8.047 1 98.81 38 PHE B CA 1
ATOM 1253 C C . PHE B 1 38 ? -2.281 5.656 8.242 1 98.81 38 PHE B C 1
ATOM 1255 O O . PHE B 1 38 ? -1.749 5.609 9.352 1 98.81 38 PHE B O 1
ATOM 1262 N N . ARG B 1 39 ? -1.754 5.109 7.137 1 98.81 39 ARG B N 1
ATOM 1263 C CA . ARG B 1 39 ? -0.412 4.543 7.047 1 98.81 39 ARG B CA 1
ATOM 1264 C C . ARG B 1 39 ? 0.268 4.953 5.746 1 98.81 39 ARG B C 1
ATOM 1266 O O . ARG B 1 39 ? -0.39 5.098 4.715 1 98.81 39 ARG B O 1
ATOM 1273 N N . GLU B 1 40 ? 1.593 5.043 5.855 1 98.75 40 GLU B N 1
ATOM 1274 C CA . GLU B 1 40 ? 2.352 5.414 4.664 1 98.75 40 GLU B CA 1
ATOM 1275 C C . GLU B 1 40 ? 3.688 4.68 4.609 1 98.75 40 GLU B C 1
ATOM 1277 O O . GLU B 1 40 ? 4.355 4.52 5.633 1 98.75 40 GLU B O 1
ATOM 1282 N N . ILE B 1 41 ? 3.965 4.258 3.434 1 98.62 41 ILE B N 1
ATOM 1283 C CA . ILE B 1 41 ? 5.309 3.809 3.088 1 98.62 41 ILE B CA 1
ATOM 1284 C C . ILE B 1 41 ? 5.996 4.855 2.213 1 98.62 41 ILE B C 1
ATOM 1286 O O . ILE B 1 41 ? 5.66 5 1.034 1 98.62 41 ILE B O 1
ATOM 1290 N N . GLY B 1 42 ? 6.961 5.516 2.752 1 96.88 42 GLY B N 1
ATOM 1291 C CA . GLY B 1 42 ? 7.648 6.566 2.018 1 96.88 42 GLY B CA 1
ATOM 1292 C C . GLY B 1 42 ? 8.641 6.035 0.999 1 96.88 42 GLY B C 1
ATOM 1293 O O . GLY B 1 42 ? 8.969 4.848 1.009 1 96.88 42 GLY B O 1
ATOM 1294 N N . THR B 1 43 ? 9.172 6.934 0.221 1 94.81 43 THR B N 1
ATOM 1295 C CA . THR B 1 43 ? 10.102 6.586 -0.848 1 94.81 43 THR B CA 1
ATOM 1296 C C . THR B 1 43 ? 11.344 5.91 -0.283 1 94.81 43 THR B C 1
ATOM 1298 O O . THR B 1 43 ? 11.93 5.039 -0.928 1 94.81 43 THR B O 1
ATOM 1301 N N . SER B 1 44 ? 11.719 6.141 0.917 1 92.31 44 SER B N 1
ATOM 1302 C CA . SER B 1 44 ? 12.914 5.582 1.55 1 92.31 44 SER B CA 1
ATOM 1303 C C . SER B 1 44 ? 12.617 4.23 2.193 1 92.31 44 SER B C 1
ATOM 1305 O O . SER B 1 44 ? 13.531 3.547 2.658 1 92.31 44 SER B O 1
ATOM 1307 N N . GLY B 1 45 ? 11.367 3.941 2.277 1 96 45 GLY B N 1
ATOM 1308 C CA . GLY B 1 45 ? 10.945 2.752 3.002 1 96 45 GLY B CA 1
ATOM 1309 C C . GLY B 1 45 ? 10.547 3.039 4.438 1 96 45 GLY B C 1
ATOM 1310 O O . GLY B 1 45 ? 10.102 2.139 5.152 1 96 45 GLY B O 1
ATOM 1311 N N . ARG B 1 46 ? 10.648 4.23 4.84 1 95.88 46 ARG B N 1
ATOM 1312 C CA . ARG B 1 46 ? 10.203 4.57 6.188 1 95.88 46 ARG B CA 1
ATOM 1313 C C . ARG B 1 46 ? 8.695 4.383 6.332 1 95.88 46 ARG B C 1
ATOM 1315 O O . ARG B 1 46 ? 7.938 4.742 5.43 1 95.88 46 ARG B O 1
ATOM 1322 N N . LEU B 1 47 ? 8.352 3.846 7.434 1 97.94 47 LEU B N 1
ATOM 1323 C CA . LEU B 1 47 ? 6.938 3.67 7.738 1 97.94 47 LEU B CA 1
ATOM 1324 C C . LEU B 1 47 ? 6.422 4.816 8.602 1 97.94 47 LEU B C 1
ATOM 1326 O O . LEU B 1 47 ? 7.078 5.223 9.562 1 97.94 47 LEU B O 1
ATOM 1330 N N . TRP B 1 48 ? 5.305 5.305 8.203 1 98.06 48 TRP B N 1
ATOM 1331 C CA . TRP B 1 48 ? 4.668 6.395 8.93 1 98.06 48 TRP B CA 1
ATOM 1332 C C . TRP B 1 48 ? 3.236 6.031 9.312 1 98.06 48 TRP B C 1
ATOM 1334 O O . TRP B 1 48 ? 2.547 5.332 8.57 1 98.06 48 TRP B O 1
ATOM 1344 N N . ASN B 1 49 ? 2.814 6.484 10.477 1 98.5 49 ASN B N 1
ATOM 1345 C CA . ASN B 1 49 ? 1.395 6.598 10.789 1 98.5 49 ASN B CA 1
ATOM 1346 C C . ASN B 1 49 ? 0.964 8.055 10.922 1 98.5 49 ASN B C 1
ATOM 1348 O O . ASN B 1 49 ? 1.767 8.969 10.703 1 98.5 49 ASN B O 1
ATOM 1352 N N . ARG B 1 50 ? -0.25 8.195 11.156 1 98.56 50 ARG B N 1
ATOM 1353 C CA . ARG B 1 50 ? -0.809 9.539 11.156 1 98.56 50 ARG B CA 1
ATOM 1354 C C . ARG B 1 50 ? -0.067 10.445 12.133 1 98.56 50 ARG B C 1
ATOM 1356 O O . ARG B 1 50 ? 0.32 11.562 11.789 1 98.56 50 ARG B O 1
ATOM 1363 N N . GLU B 1 51 ? 0.065 10.031 13.328 1 98 51 GLU B N 1
ATOM 1364 C CA . GLU B 1 51 ? 0.689 10.844 14.367 1 98 51 GLU B CA 1
ATOM 1365 C C . GLU B 1 51 ? 2.139 11.164 14.016 1 98 51 GLU B C 1
ATOM 1367 O O . GLU B 1 51 ? 2.562 12.32 14.109 1 98 51 GLU B O 1
ATOM 1372 N N . THR B 1 52 ? 2.943 10.148 13.617 1 97.69 52 THR B N 1
ATOM 1373 C CA . THR B 1 52 ? 4.371 10.344 13.391 1 97.69 52 THR B CA 1
ATOM 1374 C C . THR B 1 52 ? 4.609 11.203 12.148 1 97.69 52 THR B C 1
ATOM 1376 O O . THR B 1 52 ? 5.551 12 12.117 1 97.69 52 THR B O 1
ATOM 1379 N N . ILE B 1 53 ? 3.742 11.141 11.133 1 97.38 53 ILE B N 1
ATOM 1380 C CA . ILE B 1 53 ? 3.967 11.922 9.922 1 97.38 53 ILE B CA 1
ATOM 1381 C C . ILE B 1 53 ? 3.611 13.383 10.18 1 97.38 53 ILE B C 1
ATOM 1383 O O . ILE B 1 53 ? 4.266 14.289 9.648 1 97.38 53 ILE B O 1
ATOM 1387 N N . ILE B 1 54 ? 2.578 13.539 10.898 1 97.69 54 ILE B N 1
ATOM 1388 C CA . ILE B 1 54 ? 2.191 14.914 11.219 1 97.69 54 ILE B CA 1
ATOM 1389 C C . ILE B 1 54 ? 3.287 15.586 12.039 1 97.69 54 ILE B C 1
ATOM 1391 O O . ILE B 1 54 ? 3.658 16.734 11.781 1 97.69 54 ILE B O 1
ATOM 1395 N N . GLU B 1 55 ? 3.766 14.93 12.992 1 97.25 55 GLU B N 1
ATOM 1396 C CA . GLU B 1 55 ? 4.867 15.453 13.797 1 97.25 55 GLU B CA 1
ATOM 1397 C C . GLU B 1 55 ? 6.074 15.789 12.922 1 97.25 55 GLU B C 1
ATOM 1399 O O . GLU B 1 55 ? 6.684 16.844 13.078 1 97.25 55 GLU B O 1
ATOM 1404 N N . ALA B 1 56 ? 6.434 14.906 12.094 1 94.94 56 ALA B N 1
ATOM 1405 C CA . ALA B 1 56 ? 7.613 15.078 11.25 1 94.94 56 ALA B CA 1
ATOM 1406 C C . ALA B 1 56 ? 7.449 16.266 10.312 1 94.94 56 ALA B C 1
ATOM 1408 O O . ALA B 1 56 ? 8.391 17.047 10.109 1 94.94 56 ALA B O 1
ATOM 1409 N N . LEU B 1 57 ? 6.258 16.359 9.688 1 94.69 57 LEU B N 1
ATOM 1410 C CA . LEU B 1 57 ? 6.035 17.375 8.664 1 94.69 57 LEU B CA 1
ATOM 1411 C C . LEU B 1 57 ? 5.898 18.766 9.297 1 94.69 57 LEU B C 1
ATOM 1413 O O . LEU B 1 57 ? 6.184 19.766 8.648 1 94.69 57 LEU B O 1
ATOM 1417 N N . THR B 1 58 ? 5.531 18.828 10.539 1 94.81 58 THR B N 1
ATOM 1418 C CA . THR B 1 58 ? 5.258 20.125 11.148 1 94.81 58 THR B CA 1
ATOM 1419 C C . THR B 1 58 ? 6.352 20.484 12.148 1 94.81 58 THR B C 1
ATOM 1421 O O . THR B 1 58 ? 6.246 21.5 12.852 1 94.81 58 THR B O 1
ATOM 1424 N N . ALA B 1 59 ? 7.309 19.656 12.227 1 93.56 59 ALA B N 1
ATOM 1425 C CA . ALA B 1 59 ? 8.43 19.969 13.109 1 93.56 59 ALA B CA 1
ATOM 1426 C C . ALA B 1 59 ? 9.117 21.266 12.703 1 93.56 59 ALA B C 1
ATOM 1428 O O . ALA B 1 59 ? 9.148 21.609 11.523 1 93.56 59 ALA B O 1
ATOM 1429 N N . ASP B 1 60 ? 9.758 21.906 13.664 1 89.56 60 ASP B N 1
ATOM 1430 C CA . ASP B 1 60 ? 10.438 23.188 13.43 1 89.56 60 ASP B CA 1
ATOM 1431 C C . ASP B 1 60 ? 11.586 23.016 12.438 1 89.56 60 ASP B C 1
ATOM 1433 O O . ASP B 1 60 ? 11.859 23.922 11.648 1 89.56 60 ASP B O 1
ATOM 1437 N N . ASP B 1 61 ? 12.195 21.922 12.484 1 87.06 61 ASP B N 1
ATOM 1438 C CA . ASP B 1 61 ? 13.359 21.688 11.641 1 87.06 61 ASP B CA 1
ATOM 1439 C C . ASP B 1 61 ? 13 20.828 10.43 1 87.06 61 ASP B C 1
ATOM 1441 O O . ASP B 1 61 ? 13.883 20.25 9.789 1 87.06 61 ASP B O 1
ATOM 1445 N N . ALA B 1 62 ? 11.711 20.766 10.258 1 85.56 62 ALA B N 1
ATOM 1446 C CA . ALA B 1 62 ? 11.297 19.984 9.102 1 85.56 62 ALA B CA 1
ATOM 1447 C C . ALA B 1 62 ? 11.836 20.578 7.809 1 85.56 62 ALA B C 1
ATOM 1449 O O . ALA B 1 62 ? 11.82 21.797 7.625 1 85.56 62 ALA B O 1
ATOM 1450 N N . PRO B 1 63 ? 12.422 19.656 7.066 1 73.44 63 PRO B N 1
ATOM 1451 C CA . PRO B 1 63 ? 12.859 20.203 5.777 1 73.44 63 PRO B CA 1
ATOM 1452 C C . PRO B 1 63 ? 11.711 20.828 4.988 1 73.44 63 PRO B C 1
ATOM 1454 O O . PRO B 1 63 ? 10.586 20.328 5.02 1 73.44 63 PRO B O 1
ATOM 1457 N N . ARG B 1 64 ? 11.953 21.969 4.539 1 69.69 64 ARG B N 1
ATOM 1458 C CA . ARG B 1 64 ? 10.977 22.562 3.637 1 69.69 64 ARG B CA 1
ATOM 1459 C C . ARG B 1 64 ? 11.008 21.891 2.27 1 69.69 64 ARG B C 1
ATOM 1461 O O . ARG B 1 64 ? 12.055 21.828 1.624 1 69.69 64 ARG B O 1
ATOM 1468 N N . PRO B 1 65 ? 9.953 21.188 2.09 1 62.78 65 PRO B N 1
ATOM 1469 C CA . PRO B 1 65 ? 10.039 20.484 0.81 1 62.78 65 PRO B CA 1
ATOM 1470 C C . PRO B 1 65 ? 10.164 21.438 -0.38 1 62.78 65 PRO B C 1
ATOM 1472 O O . PRO B 1 65 ? 9.617 22.531 -0.354 1 62.78 65 PRO B O 1
ATOM 1475 N N . GLY B 1 66 ? 11.133 21.125 -1.203 1 68.56 66 GLY B N 1
ATOM 1476 C CA . GLY B 1 66 ? 11.094 21.766 -2.506 1 68.56 66 GLY B CA 1
ATOM 1477 C C . GLY B 1 66 ? 9.797 21.531 -3.254 1 68.56 66 GLY B C 1
ATOM 1478 O O . GLY B 1 66 ? 8.883 20.891 -2.73 1 68.56 66 GLY B O 1
ATOM 1479 N N . PRO B 1 67 ? 9.719 22.188 -4.332 1 80.94 67 PRO B N 1
ATOM 1480 C CA . PRO B 1 67 ? 8.516 21.969 -5.148 1 80.94 67 PRO B CA 1
ATOM 1481 C C . PRO B 1 67 ? 8.297 20.484 -5.48 1 80.94 67 PRO B C 1
ATOM 1483 O O . PRO B 1 67 ? 9.242 19.781 -5.816 1 80.94 67 PRO B O 1
ATOM 1486 N N . LEU B 1 68 ? 7.219 20.016 -5.07 1 88.44 68 LEU B N 1
ATOM 1487 C CA . LEU B 1 68 ? 6.762 18.672 -5.418 1 88.44 68 LEU B CA 1
ATOM 1488 C C . LEU B 1 68 ? 5.66 18.734 -6.473 1 88.44 68 LEU B C 1
ATOM 1490 O O . LEU B 1 68 ? 4.656 19.422 -6.289 1 88.44 68 LEU B O 1
ATOM 1494 N N . THR B 1 69 ? 5.98 18.109 -7.645 1 93.31 69 THR B N 1
ATOM 1495 C CA . THR B 1 69 ? 5.008 18.094 -8.734 1 93.31 69 THR B CA 1
ATOM 1496 C C . THR B 1 69 ? 4.43 16.703 -8.938 1 93.31 69 THR B C 1
ATOM 1498 O O . THR B 1 69 ? 5.129 15.703 -8.773 1 93.31 69 THR B O 1
ATOM 1501 N N . ALA B 1 70 ? 3.172 16.734 -9.242 1 96.75 70 ALA B N 1
ATOM 1502 C CA . ALA B 1 70 ? 2.486 15.477 -9.547 1 96.75 70 ALA B CA 1
ATOM 1503 C C . ALA B 1 70 ? 2.098 15.406 -11.016 1 96.75 70 ALA B C 1
ATOM 1505 O O . ALA B 1 70 ? 1.759 16.422 -11.625 1 96.75 70 ALA B O 1
ATOM 1506 N N . SER B 1 71 ? 2.188 14.227 -11.609 1 96.94 71 SER B N 1
ATOM 1507 C CA . SER B 1 71 ? 1.794 14.008 -12.992 1 96.94 71 SER B CA 1
ATOM 1508 C C . SER B 1 71 ? 1.158 12.633 -13.172 1 96.94 71 SER B C 1
ATOM 1510 O O . SER B 1 71 ? 1.251 11.781 -12.281 1 96.94 71 SER B O 1
ATOM 1512 N N . ARG B 1 72 ? 0.366 12.43 -14.258 1 96.56 72 ARG B N 1
ATOM 1513 C CA . ARG B 1 72 ? -0.201 11.156 -14.688 1 96.56 72 ARG B CA 1
ATOM 1514 C C . ARG B 1 72 ? -1.14 10.594 -13.633 1 96.56 72 ARG B C 1
ATOM 1516 O O . ARG B 1 72 ? -1.057 9.406 -13.289 1 96.56 72 ARG B O 1
ATOM 1523 N N . MET B 1 73 ? -1.921 11.484 -13.102 1 97.62 73 MET B N 1
ATOM 1524 C CA . MET B 1 73 ? -2.834 11.07 -12.039 1 97.62 73 MET B CA 1
ATOM 1525 C C . MET B 1 73 ? -4.02 10.297 -12.609 1 97.62 73 MET B C 1
ATOM 1527 O O . MET B 1 73 ? -4.688 10.773 -13.531 1 97.62 73 MET B O 1
ATOM 1531 N N . GLN B 1 74 ? -4.184 9.125 -12.148 1 97.62 74 GLN B N 1
ATOM 1532 C CA . GLN B 1 74 ? -5.324 8.281 -12.492 1 97.62 74 GLN B CA 1
ATOM 1533 C C . GLN B 1 74 ? -6.059 7.812 -11.234 1 97.62 74 GLN B C 1
ATOM 1535 O O . GLN B 1 74 ? -5.434 7.57 -10.203 1 97.62 74 GLN B O 1
ATOM 1540 N N . GLY B 1 75 ? -7.406 7.738 -11.391 1 98.56 75 GLY B N 1
ATOM 1541 C CA . GLY B 1 75 ? -8.219 7.301 -10.266 1 98.56 75 GLY B CA 1
ATOM 1542 C C . GLY B 1 75 ? -9.273 6.281 -10.648 1 98.56 75 GLY B C 1
ATOM 1543 O O . GLY B 1 75 ? -9.805 6.316 -11.758 1 98.56 7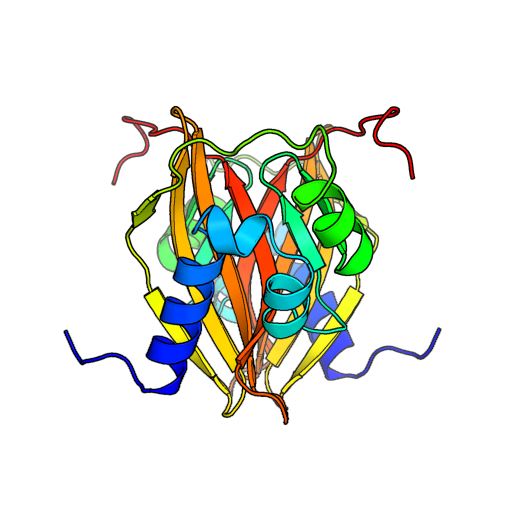5 GLY B O 1
ATOM 1544 N N . VAL B 1 76 ? -9.539 5.391 -9.688 1 98.25 76 VAL B N 1
ATOM 1545 C CA . VAL B 1 76 ? -10.586 4.387 -9.836 1 98.25 76 VAL B CA 1
ATOM 1546 C C . VAL B 1 76 ? -11.422 4.309 -8.562 1 98.25 76 VAL B C 1
ATOM 1548 O O . VAL B 1 76 ? -10.875 4.23 -7.457 1 98.25 76 VAL B O 1
ATOM 1551 N N . GLU B 1 77 ? -12.68 4.375 -8.766 1 98.25 77 GLU B N 1
ATOM 1552 C CA . GLU B 1 77 ? -13.562 4.059 -7.648 1 98.25 77 GLU B CA 1
ATOM 1553 C C . GLU B 1 77 ? -13.648 2.551 -7.426 1 98.25 77 GLU B C 1
ATOM 1555 O O . GLU B 1 77 ? -14.234 1.83 -8.242 1 98.25 77 GLU B O 1
ATOM 1560 N N . LEU B 1 78 ? -13.141 2.127 -6.203 1 97.75 78 LEU B N 1
ATOM 1561 C CA . LEU B 1 78 ? -13.109 0.694 -5.934 1 97.75 78 LEU B CA 1
ATOM 1562 C C . LEU B 1 78 ? -14.414 0.233 -5.293 1 97.75 78 LEU B C 1
ATOM 1564 O O . LEU B 1 78 ? -14.836 -0.909 -5.492 1 97.75 78 LEU B O 1
ATOM 1568 N N . CYS B 1 79 ? -14.977 1.009 -4.469 1 96.5 79 CYS B N 1
ATOM 1569 C CA . CYS B 1 79 ? -16.312 0.893 -3.887 1 96.5 79 CYS B CA 1
ATOM 1570 C C . CYS B 1 79 ? -16.906 2.268 -3.604 1 96.5 79 CYS B C 1
ATOM 1572 O O . CYS B 1 79 ? -16.297 3.289 -3.912 1 96.5 79 CYS B O 1
ATOM 1574 N N . SER B 1 80 ? -18.109 2.305 -3.021 1 95.62 80 SER B N 1
ATOM 1575 C CA . SER B 1 80 ? -18.844 3.561 -2.902 1 95.62 80 SER B CA 1
ATOM 1576 C C . SER B 1 80 ? -18.094 4.559 -2.029 1 95.62 80 SER B C 1
ATOM 1578 O O . SER B 1 80 ? -18.25 5.77 -2.191 1 95.62 80 SER B O 1
ATOM 1580 N N . ASP B 1 81 ? -17.156 4.09 -1.228 1 98.06 81 ASP B N 1
ATOM 1581 C CA . ASP B 1 81 ? -16.484 4.996 -0.292 1 98.06 81 ASP B CA 1
ATOM 1582 C C . ASP B 1 81 ? -14.977 4.855 -0.365 1 98.06 81 ASP B C 1
ATOM 1584 O O . ASP B 1 81 ? -14.273 5.137 0.609 1 98.06 81 ASP B O 1
ATOM 1588 N N . LEU B 1 82 ? -14.523 4.352 -1.495 1 98.75 82 LEU B N 1
ATOM 1589 C CA . LEU B 1 82 ? -13.086 4.105 -1.594 1 98.75 82 LEU B CA 1
ATOM 1590 C C . LEU B 1 82 ? -12.578 4.414 -2.998 1 98.75 82 LEU B C 1
ATOM 1592 O O . LEU B 1 82 ? -13.109 3.895 -3.982 1 98.75 82 LEU B O 1
ATOM 1596 N N . VAL B 1 83 ? -11.523 5.246 -3.107 1 98.88 83 VAL B N 1
ATOM 1597 C CA . VAL B 1 83 ? -10.883 5.602 -4.371 1 98.88 83 VAL B CA 1
ATOM 1598 C C . VAL B 1 83 ? -9.406 5.215 -4.328 1 98.88 83 VAL B C 1
ATOM 1600 O O . VAL B 1 83 ? -8.734 5.43 -3.316 1 98.88 83 VAL B O 1
ATOM 1603 N N . HIS B 1 84 ? -8.969 4.578 -5.355 1 98.94 84 HIS B N 1
ATOM 1604 C CA . HIS B 1 84 ? -7.562 4.266 -5.555 1 98.94 84 HIS B CA 1
ATOM 1605 C C . HIS B 1 84 ? -6.93 5.211 -6.574 1 98.94 84 HIS B C 1
ATOM 1607 O O . HIS B 1 84 ? -7.43 5.352 -7.691 1 98.94 84 HIS B O 1
ATOM 1613 N N . LEU B 1 85 ? -5.848 5.891 -6.227 1 98.88 85 LEU B N 1
ATOM 1614 C CA . LEU B 1 85 ? -5.102 6.754 -7.133 1 98.88 85 LEU B CA 1
ATOM 1615 C C . LEU B 1 85 ? -3.717 6.184 -7.414 1 98.88 85 LEU B C 1
ATOM 1617 O O . LEU B 1 85 ? -3.094 5.594 -6.531 1 98.88 85 LEU B O 1
ATOM 1621 N N . THR B 1 86 ? -3.268 6.379 -8.562 1 98.81 86 THR B N 1
ATOM 1622 C CA . THR B 1 86 ? -1.875 6.199 -8.953 1 98.81 86 THR B CA 1
ATOM 1623 C C . THR B 1 86 ? -1.356 7.434 -9.688 1 98.81 86 THR B C 1
ATOM 1625 O O . THR B 1 86 ? -2.09 8.062 -10.453 1 98.81 86 THR B O 1
ATOM 1628 N N . PHE B 1 87 ? -0.132 7.781 -9.484 1 98.69 87 PHE B N 1
ATOM 1629 C CA . PHE B 1 87 ? 0.449 8.969 -10.094 1 98.69 87 PHE B CA 1
ATOM 1630 C C . PHE B 1 87 ? 1.96 9 -9.898 1 98.69 87 PHE B C 1
ATOM 1632 O O . PHE B 1 87 ? 2.523 8.109 -9.258 1 98.69 87 PHE B O 1
ATOM 1639 N N . ASP B 1 88 ? 2.561 10.031 -10.477 1 98.06 88 ASP B N 1
ATOM 1640 C CA . ASP B 1 88 ? 3.996 10.242 -10.312 1 98.06 88 ASP B CA 1
ATOM 1641 C C . ASP B 1 88 ? 4.277 11.57 -9.617 1 98.06 88 ASP B C 1
ATOM 1643 O O . ASP B 1 88 ? 3.5 12.516 -9.742 1 98.06 88 ASP B O 1
ATOM 1647 N N . THR B 1 89 ? 5.379 11.484 -8.875 1 96.69 89 THR B N 1
ATOM 1648 C CA . THR B 1 89 ? 5.859 12.75 -8.328 1 96.69 89 THR B CA 1
ATOM 1649 C C . THR B 1 89 ? 7.336 12.953 -8.656 1 96.69 89 THR B C 1
ATOM 1651 O O . THR B 1 89 ? 8.047 12 -8.953 1 96.69 89 THR B O 1
ATOM 1654 N N . GLU B 1 90 ? 7.652 14.227 -8.672 1 93.94 90 GLU B N 1
ATOM 1655 C CA . GLU B 1 90 ? 9.039 14.633 -8.844 1 93.94 90 GLU B CA 1
ATOM 1656 C C . GLU B 1 90 ? 9.406 15.773 -7.898 1 93.94 90 GLU B C 1
ATOM 1658 O O . GLU B 1 90 ? 8.633 16.719 -7.734 1 93.94 90 GLU B O 1
ATOM 1663 N N . SER B 1 91 ? 10.492 15.57 -7.238 1 89.62 91 SER B N 1
ATOM 1664 C CA . SER B 1 91 ? 11.055 16.609 -6.383 1 89.62 91 SER B CA 1
ATOM 1665 C C . SER B 1 91 ? 12.578 16.562 -6.391 1 89.62 91 SER B C 1
ATOM 1667 O O . SER B 1 91 ? 13.18 15.555 -6 1 89.62 91 SER B O 1
ATOM 1669 N N . LYS B 1 92 ? 13.141 17.688 -6.852 1 88.25 92 LYS B N 1
ATOM 1670 C CA . LYS B 1 92 ? 14.594 17.812 -6.852 1 88.25 92 LYS B CA 1
ATOM 1671 C C . LYS B 1 92 ? 15.258 16.625 -7.535 1 88.25 92 LYS B C 1
ATOM 1673 O O . LYS B 1 92 ? 16.219 16.047 -7.012 1 88.25 92 LYS B O 1
ATOM 1678 N N . GLY B 1 93 ? 14.664 16.109 -8.555 1 88 93 GLY B N 1
ATOM 1679 C CA . GLY B 1 93 ? 15.258 15.047 -9.359 1 88 93 GLY B CA 1
ATOM 1680 C C . GLY B 1 93 ? 14.844 13.656 -8.922 1 88 93 GLY B C 1
ATOM 1681 O O . GLY B 1 93 ? 15.078 12.68 -9.633 1 88 93 GLY B O 1
ATOM 1682 N N . LEU B 1 94 ? 14.219 13.609 -7.746 1 90.62 94 LEU B N 1
ATOM 1683 C CA . LEU B 1 94 ? 13.734 12.312 -7.273 1 90.62 94 LEU B CA 1
ATOM 1684 C C . LEU B 1 94 ? 12.328 12.039 -7.801 1 90.62 94 LEU B C 1
ATOM 1686 O O . LEU B 1 94 ? 11.414 12.828 -7.574 1 90.62 94 LEU B O 1
ATOM 1690 N N . ARG B 1 95 ? 12.258 10.938 -8.531 1 95.75 95 ARG B N 1
ATOM 1691 C CA . ARG B 1 95 ? 10.961 10.547 -9.078 1 95.75 95 ARG B CA 1
ATOM 1692 C C . ARG B 1 95 ? 10.422 9.305 -8.383 1 95.75 95 ARG B C 1
ATOM 1694 O O . ARG B 1 95 ? 11.188 8.406 -8.031 1 95.75 95 ARG B O 1
ATOM 1701 N N . SER B 1 96 ? 9.109 9.359 -8.188 1 97.44 96 SER B N 1
ATOM 1702 C CA . SER B 1 96 ? 8.484 8.211 -7.531 1 97.44 96 SER B CA 1
ATOM 1703 C C . SER B 1 96 ? 7.117 7.91 -8.133 1 97.44 96 SER B C 1
ATOM 1705 O O . SER B 1 96 ? 6.367 8.828 -8.477 1 97.44 96 SER B O 1
ATOM 1707 N N . HIS B 1 97 ? 6.887 6.582 -8.312 1 98.56 97 HIS B N 1
ATOM 1708 C CA . HIS B 1 97 ? 5.508 6.145 -8.5 1 98.56 97 HIS B CA 1
ATOM 1709 C C . HIS B 1 97 ? 4.754 6.117 -7.176 1 98.56 97 HIS B C 1
ATOM 1711 O O . HIS B 1 97 ? 5.262 5.594 -6.18 1 98.56 97 HIS B O 1
ATOM 1717 N N . ARG B 1 98 ? 3.549 6.727 -7.238 1 98.75 98 ARG B N 1
ATOM 1718 C CA . ARG B 1 98 ? 2.752 6.793 -6.016 1 98.75 98 ARG B CA 1
ATOM 1719 C C . ARG B 1 98 ? 1.399 6.117 -6.207 1 98.75 98 ARG B C 1
ATOM 1721 O O . ARG B 1 98 ? 0.833 6.148 -7.301 1 98.75 98 ARG B O 1
ATOM 1728 N N . SER B 1 99 ? 0.975 5.527 -5.102 1 98.94 99 SER B N 1
ATOM 1729 C CA . SER B 1 99 ? -0.416 5.094 -5.016 1 98.94 99 SER B CA 1
ATOM 1730 C C . SER B 1 99 ? -1.029 5.465 -3.67 1 98.94 99 SER B C 1
ATOM 1732 O O . SER B 1 99 ? -0.321 5.57 -2.666 1 98.94 99 SER B O 1
ATOM 1734 N N . SER B 1 100 ? -2.322 5.699 -3.729 1 98.94 100 SER B N 1
ATOM 1735 C CA . SER B 1 100 ? -3 6.047 -2.484 1 98.94 100 SER B CA 1
ATOM 1736 C C . SER B 1 100 ? -4.438 5.535 -2.475 1 98.94 100 SER B C 1
ATOM 1738 O O . SER B 1 100 ? -5.02 5.293 -3.533 1 98.94 100 SER B O 1
ATOM 1740 N N . LEU B 1 101 ? -4.926 5.273 -1.267 1 98.94 101 LEU B N 1
ATOM 1741 C CA . LEU B 1 101 ? -6.324 4.949 -1.01 1 98.94 101 LEU B CA 1
ATOM 1742 C C . LEU B 1 101 ? -7.004 6.055 -0.209 1 98.94 101 LEU B C 1
ATOM 1744 O O . LEU B 1 101 ? -6.547 6.406 0.882 1 98.94 101 LEU B O 1
ATOM 1748 N N . TRP B 1 102 ? -8.047 6.605 -0.845 1 98.94 102 TRP B N 1
ATOM 1749 C CA . TRP B 1 102 ? -8.859 7.621 -0.189 1 98.94 102 TRP B CA 1
ATOM 1750 C C . TRP B 1 102 ? -10.211 7.043 0.241 1 98.94 102 TRP B C 1
ATOM 1752 O O . TRP B 1 102 ? -10.906 6.426 -0.562 1 98.94 102 TRP B O 1
ATOM 1762 N N . ARG B 1 103 ? -10.562 7.281 1.521 1 98.75 103 ARG B N 1
ATOM 1763 C CA . ARG B 1 103 ? -11.789 6.742 2.094 1 98.75 103 ARG B CA 1
ATOM 1764 C C . ARG B 1 103 ? -12.773 7.859 2.434 1 98.75 103 ARG B C 1
ATOM 1766 O O . ARG B 1 103 ? -12.391 8.867 3.029 1 98.75 103 ARG B O 1
ATOM 1773 N N . LEU B 1 104 ? -14.008 7.656 1.976 1 98.69 104 LEU B N 1
ATOM 1774 C CA . LEU B 1 104 ? -15.055 8.586 2.391 1 98.69 104 LEU B CA 1
ATOM 1775 C C . LEU B 1 104 ? -15.484 8.312 3.826 1 98.69 104 LEU B C 1
ATOM 1777 O O . LEU B 1 104 ? -15.867 7.184 4.16 1 98.69 104 LEU B O 1
ATOM 1781 N N . THR B 1 105 ? -15.352 9.32 4.688 1 97.81 105 THR B N 1
ATOM 1782 C CA . THR B 1 105 ? -15.789 9.25 6.074 1 97.81 105 THR B CA 1
ATOM 1783 C C . THR B 1 105 ? -16.906 10.258 6.344 1 97.81 105 THR B C 1
ATOM 1785 O O . THR B 1 105 ? -17.297 11.016 5.449 1 97.81 105 THR B O 1
ATOM 1788 N N . GLY B 1 106 ? -17.453 10.211 7.539 1 96.62 106 GLY B N 1
ATOM 1789 C CA . GLY B 1 106 ? -18.422 11.219 7.926 1 96.62 106 GLY B CA 1
ATOM 1790 C C . GLY B 1 106 ? -17.906 12.633 7.789 1 96.62 106 GLY B C 1
ATOM 1791 O O . GLY B 1 106 ? -18.672 13.57 7.586 1 96.62 106 GLY B O 1
ATOM 1792 N N . ALA B 1 107 ? -16.578 12.883 7.785 1 96.81 107 ALA B N 1
ATOM 1793 C CA . ALA B 1 107 ? -15.945 14.195 7.723 1 96.81 107 ALA B CA 1
ATOM 1794 C C . ALA B 1 107 ? -15.43 14.492 6.316 1 96.81 107 ALA B C 1
ATOM 1796 O O . ALA B 1 107 ? -14.781 15.516 6.09 1 96.81 107 ALA B O 1
ATOM 1797 N N . GLY B 1 108 ? -15.805 13.594 5.32 1 97.81 108 GLY B N 1
ATOM 1798 C CA . GLY B 1 108 ? -15.336 13.773 3.957 1 97.81 108 GLY B CA 1
ATOM 1799 C C . GLY B 1 108 ? -14.281 12.758 3.551 1 97.81 108 GLY B C 1
ATOM 1800 O O . GLY B 1 108 ? -14.062 11.766 4.25 1 97.81 108 GLY B O 1
ATOM 1801 N N . TRP B 1 109 ? -13.68 13.047 2.367 1 98.62 109 TRP B N 1
ATOM 1802 C CA . TRP B 1 109 ? -12.648 12.148 1.846 1 98.62 109 TRP B CA 1
ATOM 1803 C C . TRP B 1 109 ? -11.336 12.336 2.598 1 98.62 109 TRP B C 1
ATOM 1805 O O . TRP B 1 109 ? -10.867 13.461 2.766 1 98.62 109 TRP B O 1
ATOM 1815 N N . ARG B 1 110 ? -10.758 11.188 3.045 1 98.81 110 ARG B N 1
ATOM 1816 C CA . ARG B 1 110 ? -9.5 11.219 3.785 1 98.81 110 ARG B CA 1
ATOM 1817 C C . ARG B 1 110 ? -8.516 10.188 3.24 1 98.81 110 ARG B C 1
ATOM 1819 O O . ARG B 1 110 ? -8.922 9.109 2.807 1 98.81 110 ARG B O 1
ATOM 1826 N N . LEU B 1 111 ? -7.273 10.547 3.289 1 98.94 111 LEU B N 1
ATOM 1827 C CA . LEU B 1 111 ? -6.215 9.648 2.84 1 98.94 111 LEU B CA 1
ATOM 1828 C C . LEU B 1 111 ? -5.984 8.531 3.85 1 98.94 111 LEU B C 1
ATOM 1830 O O . LEU B 1 111 ? -5.598 8.789 4.992 1 98.94 111 LEU B O 1
ATOM 1834 N N . TYR B 1 112 ? -6.246 7.32 3.395 1 98.94 112 TYR B N 1
ATOM 1835 C CA . TYR B 1 112 ? -6.184 6.156 4.27 1 98.94 112 TYR B CA 1
ATOM 1836 C C . TYR B 1 112 ? -4.828 5.469 4.168 1 98.94 112 TYR B C 1
ATOM 1838 O O . TYR B 1 112 ? -4.273 5.02 5.172 1 98.94 112 TYR B O 1
ATOM 1846 N N . PHE B 1 113 ? -4.293 5.457 3 1 98.94 113 PHE B N 1
ATOM 1847 C CA . PHE B 1 113 ? -3.027 4.773 2.756 1 98.94 113 PHE B CA 1
ATOM 1848 C C . PHE B 1 113 ? -2.271 5.43 1.606 1 98.94 113 PHE B C 1
ATOM 1850 O O . PHE B 1 113 ? -2.881 5.895 0.641 1 98.94 113 PHE B O 1
ATOM 1857 N N . HIS B 1 114 ? -0.975 5.418 1.699 1 98.94 114 HIS B N 1
ATOM 1858 C CA . HIS B 1 114 ? -0.113 5.98 0.665 1 98.94 114 HIS B CA 1
ATOM 1859 C C . HIS B 1 114 ? 1.199 5.211 0.562 1 98.94 114 HIS B C 1
ATOM 1861 O O . HIS B 1 114 ? 1.782 4.832 1.58 1 98.94 114 HIS B O 1
ATOM 1867 N N . GLN B 1 115 ? 1.633 4.984 -0.608 1 98.94 115 GLN B N 1
ATOM 1868 C CA . GLN B 1 115 ? 2.91 4.316 -0.823 1 98.94 115 GLN B CA 1
ATOM 1869 C C . GLN B 1 115 ? 3.643 4.895 -2.029 1 98.94 115 GLN B C 1
ATOM 1871 O O . GLN B 1 115 ? 3.023 5.199 -3.051 1 98.94 115 GLN B O 1
ATOM 1876 N N . ALA B 1 116 ? 4.949 5.051 -1.854 1 98.56 116 ALA B N 1
ATOM 1877 C CA . ALA B 1 116 ? 5.785 5.582 -2.928 1 98.56 116 ALA B CA 1
ATOM 1878 C C . ALA B 1 116 ? 6.945 4.637 -3.234 1 98.56 116 ALA B C 1
ATOM 1880 O O . ALA B 1 116 ? 7.527 4.043 -2.324 1 98.56 116 ALA B O 1
ATOM 1881 N N . THR B 1 117 ? 7.254 4.496 -4.484 1 98.5 117 THR B N 1
ATOM 1882 C CA . THR B 1 117 ? 8.391 3.709 -4.961 1 98.5 117 THR B CA 1
ATOM 1883 C C . THR B 1 117 ? 9.266 4.539 -5.891 1 98.5 117 THR B C 1
ATOM 1885 O O . THR B 1 117 ? 8.812 4.988 -6.945 1 98.5 117 THR B O 1
ATOM 1888 N N . PRO B 1 118 ? 10.5 4.688 -5.508 1 96.75 118 PRO B N 1
ATOM 1889 C CA . PRO B 1 118 ? 11.375 5.449 -6.402 1 96.75 118 PRO B CA 1
ATOM 1890 C C . PRO B 1 118 ? 11.594 4.758 -7.746 1 96.75 118 PRO B C 1
ATOM 1892 O O . PRO B 1 118 ? 11.547 3.529 -7.828 1 96.75 118 PRO B O 1
ATOM 1895 N N . PHE B 1 119 ? 11.781 5.598 -8.758 1 96.06 119 PHE B N 1
ATOM 1896 C CA . PHE B 1 119 ? 12.156 5.023 -10.039 1 96.06 119 PHE B CA 1
ATOM 1897 C C . PHE B 1 119 ? 13.133 5.934 -10.781 1 96.06 119 PHE B C 1
ATOM 1899 O O . PHE B 1 119 ? 13.219 7.125 -10.484 1 96.06 119 PHE B O 1
ATOM 1906 N N . ILE B 1 120 ? 14 5.258 -11.57 1 88.69 120 ILE B N 1
ATOM 1907 C CA . ILE B 1 120 ? 14.914 5.98 -12.445 1 88.69 120 ILE B CA 1
ATOM 1908 C C . ILE B 1 120 ? 14.445 5.855 -13.898 1 88.69 120 ILE B C 1
ATOM 1910 O O . ILE B 1 120 ? 13.953 4.801 -14.305 1 88.69 120 ILE B O 1
ATOM 1914 N N . ASP B 1 121 ? 14.281 6.965 -14.523 1 71.06 121 ASP B N 1
ATOM 1915 C CA . ASP B 1 121 ? 13.961 6.891 -15.953 1 71.06 121 ASP B CA 1
ATOM 1916 C C . ASP B 1 121 ? 14.898 5.926 -16.672 1 71.06 121 ASP B C 1
ATOM 1918 O O . ASP B 1 121 ? 16.125 6.035 -16.547 1 71.06 121 ASP B O 1
ATOM 1922 N N . ASP B 1 122 ? 14.586 4.77 -16.562 1 56.56 122 ASP B N 1
ATOM 1923 C CA . ASP B 1 122 ? 15.453 3.873 -17.312 1 56.56 122 ASP B CA 1
ATOM 1924 C C . ASP B 1 122 ? 15.148 3.953 -18.812 1 56.56 122 ASP B C 1
ATOM 1926 O O . ASP B 1 122 ? 14.078 3.541 -19.266 1 56.56 122 ASP B O 1
ATOM 1930 N N . PRO B 1 123 ? 15.969 4.82 -19.516 1 48.28 123 PRO B N 1
ATOM 1931 C CA . PRO B 1 123 ? 15.812 4.855 -20.969 1 48.28 123 PRO B CA 1
ATOM 1932 C C . PRO B 1 123 ? 15.664 3.467 -21.578 1 48.28 123 PRO B C 1
ATOM 1934 O O . PRO B 1 123 ? 15.141 3.33 -22.688 1 48.28 123 PRO B O 1
ATOM 1937 N N . PHE B 1 124 ? 16.281 2.559 -21.047 1 40.94 124 PHE B N 1
ATOM 1938 C CA . PHE B 1 124 ? 16.266 1.239 -21.672 1 40.94 124 PHE B CA 1
ATOM 1939 C C . PHE B 1 124 ? 15.047 0.442 -21.219 1 40.94 124 PHE B C 1
ATOM 1941 O O . PHE B 1 124 ? 14.859 -0.704 -21.641 1 40.94 124 PHE B O 1
ATOM 1948 N N . ALA B 1 125 ? 14.398 0.769 -20.266 1 46 125 ALA B N 1
ATOM 1949 C CA . ALA B 1 125 ? 13.141 0.094 -19.953 1 46 125 ALA B CA 1
ATOM 1950 C C . ALA B 1 125 ? 12.18 0.145 -21.141 1 46 125 ALA B C 1
ATOM 1952 O O . ALA B 1 125 ? 11.844 1.226 -21.625 1 46 125 ALA B O 1
ATOM 1953 N N . GLU B 1 126 ? 12.43 -0.674 -22.172 1 33.72 126 GLU B N 1
ATOM 1954 C CA . GLU B 1 126 ? 11.672 -0.745 -23.422 1 33.72 126 GLU B CA 1
ATOM 1955 C C . GLU B 1 126 ? 10.18 -0.591 -23.172 1 33.72 126 GLU B C 1
ATOM 1957 O O . GLU B 1 126 ? 9.609 -1.29 -22.344 1 33.72 126 GLU B O 1
ATOM 1962 N N . VAL B 1 127 ? 9.656 0.417 -23.547 1 29.27 127 VAL B N 1
ATOM 1963 C CA . VAL B 1 127 ? 8.203 0.478 -23.719 1 29.27 127 VAL B CA 1
ATOM 1964 C C . VAL B 1 127 ? 7.738 -0.705 -24.562 1 29.27 127 VAL B C 1
ATOM 1966 O O . VAL B 1 127 ? 8.289 -0.962 -25.641 1 29.27 127 VAL B O 1
#

Organism: Streptomyces microflavus (NCBI:txid1919)

Secondary structure (DSSP, 8-state):
-----HHHHHHHHHHHHHHSHHHHT-HHHHHHHEEEEEEEE-TTS-EEEHHHHHHHHHSTT---PPPPEEEEEEEEEEETTEEEEEEEEEETTEEEEEEEEEEEETTEEEEEEEEEEEE---TTS--/-----HHHHHHHHHHHHHHSHHHHT-HHHHHHHEEEEEEEE-TTS-EEEHHHHHHHHHSTT---PPP-EEEEEEEEEEETTEEEEEEEEEETTEEEEEEEEEEEETTEEEEEEEEEEEE---TTS--

pLDDT: mean 91.95, std 13.89, range [28.81, 98.94]

Radius of gyration: 18.21 Å; Cα contacts (8 Å, |Δi|>4): 484; chains: 2; bounding box: 38×49×42 Å

Nearest PDB structures (foldseek):
  6d63-assembly3_E  TM=7.725E-01  e=5.918E-07  Pseudomonas sp. ADP
  3fka-assembly1_D  TM=7.691E-01  e=5.248E-07  Ruegeria pomeroyi DSS-3
  4q53-assembly1_A  TM=6.891E-01  e=1.673E-04  Bacteroides uniformis ATCC 8492
  6w3w-assembly1_A  TM=7.452E-01  e=7.505E-04  synthetic construct
  2bng-assembly1_B  TM=5.097E-01  e=1.368E-03  Mycobacterium tuberculosis H37Rv